Protein AF-A0AAJ7RLB3-F1 (afdb_monomer)

Solvent-accessible surface area (backbone atoms only — not comparable to full-atom values): 13384 Å² total; per-residue (Å²): 128,54,72,68,54,51,47,44,46,59,58,54,72,57,26,30,80,92,37,42,86,39,92,73,46,50,49,69,60,61,51,50,51,50,52,51,50,48,50,46,33,67,77,45,53,45,55,62,68,42,67,91,49,79,63,52,87,53,61,68,58,54,52,54,51,31,51,50,48,26,54,53,24,48,50,48,30,53,51,44,44,70,38,33,68,75,79,75,60,72,100,60,99,65,72,74,53,83,58,84,48,74,46,47,45,50,38,48,51,48,44,42,52,47,28,53,49,39,60,56,56,57,52,54,62,53,53,32,46,50,44,65,44,55,89,70,68,38,72,66,52,54,51,49,54,54,48,54,33,52,52,31,46,50,34,44,36,49,48,40,40,64,67,60,45,52,59,47,36,55,46,25,51,51,44,27,55,52,29,48,50,53,55,56,60,71,67,69,47,69,76,55,51,57,56,47,62,68,47,48,63,54,55,51,50,53,55,49,54,52,48,44,77,74,38,73,86,77,67,76,73,73,70,50,61,70,50,54,63,57,50,62,63,59,64,72,57,84,110

Secondary structure (DSSP, 8-state):
--HHHHHHIIIIISS-TTTTTSTTTS-SHHHHHHHHHHHHIIIIIHHHHHTTSPPP--HHHHHHHHHHHHHHHHHHHHHHIIIIITTT--SS-PPPB---SHHHHHHHHHHHHHHHHHHHHHHHHHHHHHTT-GGG--HHHHHHHHHHHHHHHHHHHH-B-HHHHHHHHHHHHHHHHHHHHHHHHHT--HHHHHHHHHHHHHHHHHHHHHHHHHHTTT--THHHHHHHHHHHHHGGG--

Organism: Cephus cinctus (NCBI:txid211228)

Sequence (239 aa):
MGFTELYNHYMIEKADVRTNDWFLIHSPIPLGLILISYLYFVLGCGPRYMKNRQPLSLKTYIKYYNIFQIVVNALLVYYVATSGWTTHINFGCVPFDYGTDPISIRLTHVIYWTFIVKIIDLSETAVFIFRKKNNQISGLHLYHHVTTCLFAWLSCKYWTSYMGSLTLLINCGVHVIMYTYYLLSSTGKPSIQGVLKVIKPYITIVQMVRYNSGFSSFMPFKEFYRRATYLNGALYYIY

InterPro domains:
  IPR002076 ELO family [PF01151] (24-216)
  IPR002076 ELO family [PTHR11157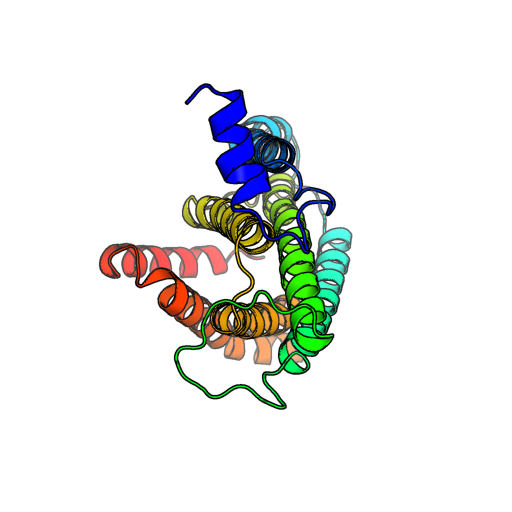] (19-215)

pLDDT: mean 76.23, std 18.36, range [27.53, 96.06]

Nearest PDB structures (foldseek):
  6y7f-assembly1_A  TM=9.326E-01  e=1.558E-12  Homo sapiens

Radius of gyration: 19.67 Å; Cα contacts (8 Å, |Δi|>4): 185; chains: 1; bounding box: 48×43×49 Å

Foldseek 3Di:
DDPVVVCCCQQPVQWQPLQCPPDCLVDVVVVVVLLVVLCCCLVPVLLVVCVPPAQDPCVVVLLVVLVVLLVLLVVLLVLLCVLQVVPPDDPDDDDWDSDPDPSSSSLLVSLVSVLVVLSVVSCVSSNCSSRVVCVVVDPVNSCCSSVVNVVSSCCSTHTRDNVVSVLSSLVSVLSNVVSVLVNQVSVVDPVSVVVSVVCVVVSVVSVVVSVCVVCVVPDDPPVVVVVVVVVVVSVVPPD

Structure (mmCIF, N/CA/C/O backbone):
data_AF-A0AAJ7RLB3-F1
#
_entry.id   AF-A0AAJ7RLB3-F1
#
loop_
_atom_site.group_PDB
_atom_site.id
_atom_site.type_symbol
_atom_site.label_atom_id
_atom_site.label_alt_id
_atom_site.label_comp_id
_atom_site.label_asym_id
_atom_site.label_entity_id
_atom_site.label_seq_id
_atom_site.pdbx_PDB_ins_code
_atom_site.Cartn_x
_atom_site.Cartn_y
_atom_site.Cartn_z
_atom_site.occupancy
_atom_site.B_iso_or_equiv
_atom_site.auth_seq_id
_atom_site.auth_comp_id
_atom_site.auth_asym_id
_atom_site.auth_atom_id
_atom_site.pdbx_PDB_model_num
ATOM 1 N N . MET A 1 1 ? 16.114 23.244 -20.241 1.00 65.81 1 MET A N 1
ATOM 2 C CA . MET A 1 1 ? 15.095 22.212 -20.507 1.00 65.81 1 MET A CA 1
ATOM 3 C C . MET A 1 1 ? 13.725 22.799 -20.241 1.00 65.81 1 MET A C 1
ATOM 5 O O . MET A 1 1 ? 13.522 23.353 -19.163 1.00 65.81 1 MET A O 1
ATOM 9 N N . GLY A 1 2 ? 12.822 22.732 -21.217 1.00 86.88 2 GLY A N 1
ATOM 10 C CA . GLY A 1 2 ? 11.410 23.080 -21.025 1.00 86.88 2 GLY A CA 1
ATOM 11 C C . GLY A 1 2 ? 10.687 22.070 -20.122 1.00 86.88 2 GLY A C 1
ATOM 12 O O . GLY A 1 2 ? 11.192 20.976 -19.880 1.00 86.88 2 GLY A O 1
ATOM 13 N N . PHE A 1 3 ? 9.489 22.411 -19.632 1.00 82.56 3 PHE A N 1
ATOM 14 C CA . PHE A 1 3 ? 8.693 21.520 -18.770 1.00 82.56 3 PHE A CA 1
ATOM 15 C C . PHE A 1 3 ? 8.424 20.152 -19.421 1.00 82.56 3 PHE A C 1
ATOM 17 O O . PHE A 1 3 ? 8.578 19.122 -18.773 1.00 82.56 3 PHE A O 1
ATOM 24 N N . THR A 1 4 ? 8.088 20.134 -20.712 1.00 84.06 4 THR A N 1
ATOM 25 C CA . THR A 1 4 ? 7.845 18.899 -21.474 1.00 84.06 4 THR A CA 1
ATOM 26 C C . THR A 1 4 ? 9.103 18.041 -21.606 1.00 84.06 4 THR A C 1
ATOM 28 O O . THR A 1 4 ? 9.035 16.826 -21.453 1.00 84.06 4 THR A O 1
ATOM 31 N N . GLU A 1 5 ? 10.266 18.657 -21.830 1.00 84.44 5 GLU A N 1
ATOM 32 C CA . GLU A 1 5 ? 11.547 17.940 -21.912 1.00 84.44 5 GLU A CA 1
ATOM 33 C C . GLU A 1 5 ? 11.926 17.339 -20.558 1.00 84.44 5 GLU A C 1
ATOM 35 O O . GLU A 1 5 ? 12.332 16.183 -20.483 1.00 84.44 5 GLU A O 1
ATOM 40 N N . LEU A 1 6 ? 11.728 18.096 -19.474 1.00 83.81 6 LEU A N 1
ATOM 41 C CA . LEU A 1 6 ? 11.963 17.617 -18.115 1.00 83.81 6 LEU A CA 1
ATOM 42 C C . LEU A 1 6 ? 11.034 16.446 -17.768 1.00 83.81 6 LEU A C 1
ATOM 44 O O . LEU A 1 6 ? 11.474 15.457 -17.182 1.00 83.81 6 LEU A O 1
ATOM 48 N N . TYR A 1 7 ? 9.757 16.553 -18.142 1.00 84.94 7 TYR A N 1
ATOM 49 C CA . TYR A 1 7 ? 8.780 15.490 -17.949 1.00 84.94 7 TYR A CA 1
ATOM 50 C C . TYR A 1 7 ? 9.198 14.223 -18.696 1.00 84.94 7 TYR A C 1
ATOM 52 O O . TYR A 1 7 ? 9.281 13.166 -18.078 1.00 84.94 7 TYR A O 1
ATOM 60 N N . ASN A 1 8 ? 9.531 14.329 -19.983 1.00 84.62 8 ASN A N 1
ATOM 61 C CA . ASN A 1 8 ? 9.961 13.184 -20.786 1.00 84.62 8 ASN A CA 1
ATOM 62 C C . ASN A 1 8 ? 11.246 12.551 -20.232 1.00 84.62 8 ASN A C 1
ATOM 64 O O . ASN A 1 8 ? 11.321 11.330 -20.106 1.00 84.62 8 ASN A O 1
ATOM 68 N N . HIS A 1 9 ? 12.211 13.364 -19.801 1.00 84.88 9 HIS A N 1
ATOM 69 C CA . HIS A 1 9 ? 13.456 12.868 -19.222 1.00 84.88 9 HIS A CA 1
ATOM 70 C C . HIS A 1 9 ? 13.225 11.994 -17.977 1.00 84.88 9 HIS A C 1
ATOM 72 O O . HIS A 1 9 ? 13.765 10.894 -17.861 1.00 84.88 9 HIS A O 1
ATOM 78 N N . TYR A 1 10 ? 12.397 12.449 -17.032 1.00 84.56 10 TYR A N 1
ATOM 79 C CA . TYR A 1 10 ? 12.142 11.678 -15.812 1.00 84.56 10 TYR A CA 1
ATOM 80 C C . TYR A 1 10 ? 11.111 10.566 -16.008 1.00 84.56 10 TYR A C 1
ATOM 82 O O . TYR A 1 10 ? 11.257 9.490 -15.441 1.00 84.56 10 TYR A O 1
ATOM 90 N N . MET A 1 11 ? 10.069 10.797 -16.800 1.00 85.44 11 MET A N 1
ATOM 91 C CA . MET A 1 11 ? 8.929 9.883 -16.877 1.00 85.44 11 MET A CA 1
ATOM 92 C C . MET A 1 11 ? 9.048 8.837 -17.979 1.00 85.44 11 MET A C 1
ATOM 94 O O . MET A 1 11 ? 8.317 7.851 -17.910 1.00 85.44 11 MET A O 1
ATOM 98 N N . ILE A 1 12 ? 9.928 9.043 -18.962 1.00 81.44 12 ILE A N 1
ATOM 99 C CA . ILE A 1 12 ? 10.116 8.146 -20.107 1.00 81.44 12 ILE A CA 1
ATOM 100 C C . ILE A 1 12 ? 11.564 7.655 -20.149 1.00 81.44 12 ILE A C 1
ATOM 102 O O . ILE A 1 12 ? 11.789 6.455 -20.070 1.00 81.44 12 ILE A O 1
ATOM 106 N N . GLU A 1 13 ? 12.550 8.555 -20.216 1.00 83.44 13 GLU A N 1
ATOM 107 C CA . GLU A 1 13 ? 13.952 8.156 -20.443 1.00 83.44 13 GLU A CA 1
ATOM 108 C C . GLU A 1 13 ? 14.582 7.444 -19.241 1.00 83.44 13 GLU A C 1
ATOM 110 O O . GLU A 1 13 ? 15.347 6.498 -19.410 1.00 83.44 13 GLU A O 1
ATOM 115 N N . LYS A 1 14 ? 14.272 7.894 -18.021 1.00 84.75 14 LYS A N 1
ATOM 116 C CA . LYS A 1 14 ? 14.773 7.281 -16.779 1.00 84.75 14 LYS A CA 1
ATOM 117 C C . LYS A 1 14 ? 13.864 6.200 -16.203 1.00 84.75 14 LYS A C 1
ATOM 119 O O . LYS A 1 14 ? 14.229 5.589 -15.201 1.00 84.75 14 LYS A O 1
ATOM 124 N N . ALA A 1 15 ? 12.680 6.008 -16.775 1.00 85.75 15 ALA A N 1
ATOM 125 C CA . ALA A 1 15 ? 11.713 5.049 -16.268 1.00 85.75 15 ALA A CA 1
ATOM 126 C C . ALA A 1 15 ? 12.111 3.614 -16.630 1.00 85.75 15 ALA A C 1
ATOM 128 O O . ALA A 1 15 ? 12.720 3.359 -17.669 1.00 85.75 15 ALA A O 1
ATOM 129 N N . ASP A 1 16 ? 11.715 2.664 -15.789 1.00 84.38 16 ASP A N 1
ATOM 130 C CA . ASP A 1 16 ? 11.817 1.251 -16.117 1.00 84.38 16 ASP A CA 1
ATOM 131 C C . ASP A 1 16 ? 10.826 0.924 -17.241 1.00 84.38 16 ASP A C 1
ATOM 133 O O . ASP A 1 16 ? 9.603 0.978 -17.075 1.00 84.38 16 ASP A O 1
ATOM 137 N N . VAL A 1 17 ? 11.367 0.578 -18.408 1.00 86.62 17 VAL A N 1
ATOM 138 C CA . VAL A 1 17 ? 10.589 0.263 -19.612 1.00 86.62 17 VAL A CA 1
ATOM 139 C C . VAL A 1 17 ? 9.603 -0.889 -19.394 1.00 86.62 17 VAL A C 1
ATOM 141 O O . VAL A 1 17 ? 8.593 -0.960 -20.088 1.00 86.62 17 VAL A O 1
ATOM 144 N N . ARG A 1 18 ? 9.853 -1.772 -18.414 1.00 88.06 18 ARG A N 1
ATOM 145 C CA . ARG A 1 18 ? 9.004 -2.941 -18.123 1.00 88.06 18 ARG A CA 1
ATOM 146 C C . ARG A 1 18 ? 7.662 -2.555 -17.496 1.00 88.06 18 ARG A C 1
ATOM 148 O O . ARG A 1 18 ? 6.684 -3.278 -17.671 1.00 88.06 18 ARG A O 1
ATOM 155 N N . THR A 1 19 ? 7.612 -1.448 -16.754 1.00 88.31 19 THR A N 1
ATOM 156 C CA . THR A 1 19 ? 6.446 -1.045 -15.943 1.00 88.31 19 THR A CA 1
ATOM 157 C C . THR A 1 19 ? 5.801 0.253 -16.405 1.00 88.31 19 THR A C 1
ATOM 159 O O . THR A 1 19 ? 4.756 0.639 -15.879 1.00 88.31 19 THR A O 1
ATOM 162 N N . ASN A 1 20 ? 6.410 0.942 -17.372 1.00 86.12 20 ASN A N 1
ATOM 163 C CA . ASN A 1 20 ? 6.035 2.300 -17.745 1.00 86.12 20 ASN A CA 1
ATOM 164 C C . ASN A 1 20 ? 4.565 2.444 -18.175 1.00 86.12 20 ASN A C 1
ATOM 166 O O . ASN A 1 20 ? 3.945 3.470 -17.912 1.00 86.12 20 ASN A O 1
ATOM 170 N N . ASP A 1 21 ? 3.988 1.403 -18.770 1.00 87.38 21 ASP A N 1
ATOM 171 C CA . ASP A 1 21 ? 2.600 1.410 -19.245 1.00 87.38 21 ASP A CA 1
ATOM 172 C C . ASP A 1 21 ? 1.617 0.758 -18.261 1.00 87.38 21 ASP A C 1
ATOM 174 O O . ASP A 1 21 ? 0.434 0.582 -18.561 1.00 87.38 21 ASP A O 1
ATOM 178 N N . TRP A 1 22 ? 2.074 0.394 -17.060 1.00 91.38 22 TRP A N 1
ATOM 179 C CA . TRP A 1 22 ? 1.217 -0.232 -16.059 1.00 91.38 22 TRP A CA 1
ATOM 180 C C . TRP A 1 22 ? 0.252 0.771 -15.426 1.00 91.38 22 TRP A C 1
ATOM 182 O O . TRP A 1 22 ? 0.542 1.959 -15.234 1.00 91.38 22 TRP A O 1
ATOM 192 N N . PHE A 1 23 ? -0.922 0.260 -15.053 1.00 92.06 23 PHE A N 1
ATOM 193 C CA . PHE A 1 23 ? -1.978 1.045 -14.428 1.00 92.06 23 PHE A CA 1
ATOM 194 C C . PHE A 1 23 ? -1.457 1.764 -13.172 1.00 92.06 23 PHE A C 1
ATOM 196 O O . PHE A 1 23 ? -0.898 1.125 -12.283 1.00 92.06 23 PHE A O 1
ATOM 203 N N . LEU A 1 24 ? -1.662 3.088 -13.106 1.00 90.50 24 LEU A N 1
ATOM 204 C CA . LEU A 1 24 ? -1.180 4.024 -12.069 1.00 90.50 24 LEU A CA 1
ATOM 205 C C . LEU A 1 24 ? 0.340 4.290 -12.026 1.00 90.50 24 LEU A C 1
ATOM 207 O O . LEU A 1 24 ? 0.765 5.122 -11.224 1.00 90.50 24 LEU A O 1
ATOM 211 N N . ILE A 1 25 ? 1.152 3.662 -12.881 1.00 91.31 25 ILE A N 1
ATOM 212 C CA . ILE A 1 25 ? 2.612 3.887 -12.946 1.00 91.31 25 ILE A CA 1
ATOM 213 C C . ILE A 1 25 ? 2.999 4.868 -14.057 1.00 91.31 25 ILE A C 1
ATOM 215 O O . ILE A 1 25 ? 3.959 5.623 -13.908 1.00 91.31 25 ILE A O 1
ATOM 219 N N . HIS A 1 26 ? 2.212 4.927 -15.133 1.00 87.19 26 HIS A N 1
ATOM 220 C CA . HIS A 1 26 ? 2.492 5.770 -16.298 1.00 87.19 26 HIS A CA 1
ATOM 221 C C . HIS A 1 26 ? 2.823 7.232 -15.954 1.00 87.19 26 HIS A C 1
ATOM 223 O O . HIS A 1 26 ? 3.813 7.787 -16.427 1.00 87.19 26 HIS A O 1
ATOM 229 N N . SER A 1 27 ? 2.050 7.834 -15.050 1.00 88.25 27 SER A N 1
ATOM 230 C CA . SER A 1 27 ? 2.174 9.235 -14.640 1.00 88.25 27 SER A CA 1
ATOM 231 C C . SER A 1 27 ? 2.188 9.346 -13.109 1.00 88.25 27 SER A C 1
ATOM 233 O O . SER A 1 27 ? 1.591 8.492 -12.452 1.00 88.25 27 SER A O 1
ATOM 235 N N . PRO A 1 28 ? 2.802 10.383 -12.499 1.00 88.62 28 PRO A N 1
ATOM 236 C CA . PRO A 1 28 ? 2.729 10.577 -11.053 1.00 88.62 28 PRO A CA 1
ATOM 237 C C . PRO A 1 28 ? 1.397 11.218 -10.636 1.00 88.62 28 PRO A C 1
ATOM 239 O O . PRO A 1 28 ? 1.054 11.230 -9.454 1.00 88.62 28 PRO A O 1
ATOM 242 N N . ILE A 1 29 ? 0.632 11.748 -11.600 1.00 91.19 29 ILE A N 1
ATOM 243 C CA . ILE A 1 29 ? -0.617 12.478 -11.364 1.00 91.19 29 ILE A CA 1
ATOM 244 C C . ILE A 1 29 ? -1.656 11.608 -10.638 1.00 91.19 29 ILE A C 1
ATOM 246 O O . ILE A 1 29 ? -2.170 12.071 -9.619 1.00 91.19 29 ILE A O 1
ATOM 250 N N . PRO A 1 30 ? -1.956 10.361 -11.062 1.00 93.31 30 PRO A N 1
ATOM 251 C CA . PRO A 1 30 ? -2.945 9.532 -10.378 1.00 93.31 30 PRO A CA 1
ATOM 252 C C . PRO A 1 30 ? -2.592 9.277 -8.911 1.00 93.31 30 PRO A C 1
ATOM 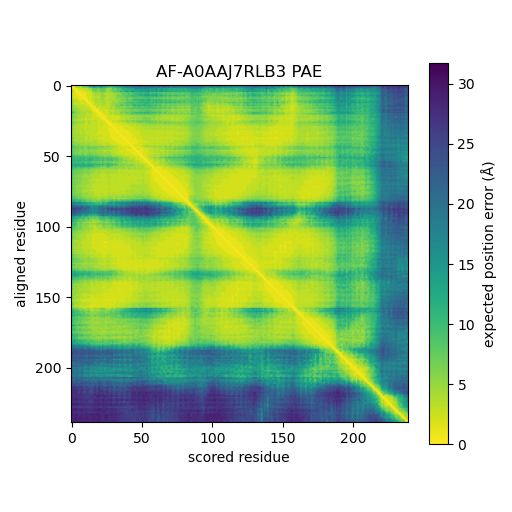254 O O . PRO A 1 30 ? -3.448 9.428 -8.041 1.00 93.31 30 PRO A O 1
ATOM 257 N N . LEU A 1 31 ? -1.327 8.963 -8.610 1.00 93.31 31 LEU A N 1
ATOM 258 C CA . LEU A 1 31 ? -0.890 8.774 -7.228 1.00 93.31 31 LEU A CA 1
ATOM 259 C C . LEU A 1 31 ? -0.983 10.074 -6.424 1.00 93.31 31 LEU A C 1
ATOM 261 O O . LEU A 1 31 ? -1.473 10.058 -5.295 1.00 93.31 31 LEU A O 1
ATOM 265 N N . GLY A 1 32 ? -0.553 11.197 -7.003 1.00 93.12 32 GLY A N 1
ATOM 266 C CA . GLY A 1 32 ? -0.676 12.511 -6.376 1.00 93.12 32 GLY A CA 1
ATOM 267 C C . GLY A 1 32 ? -2.124 12.826 -5.998 1.00 93.12 32 GLY A C 1
ATOM 268 O O . GLY A 1 32 ? -2.397 13.194 -4.856 1.00 93.12 32 GLY A O 1
ATOM 269 N N . LEU A 1 33 ? -3.068 12.591 -6.914 1.00 95.69 33 LEU A N 1
ATOM 270 C CA . LEU A 1 33 ? -4.498 12.773 -6.661 1.00 95.69 33 LEU A CA 1
ATOM 271 C C . LEU A 1 33 ? -5.016 11.840 -5.561 1.00 95.69 33 LEU A C 1
ATOM 273 O O . LEU A 1 33 ? -5.761 12.300 -4.693 1.00 95.69 33 LEU A O 1
ATOM 277 N N . ILE A 1 34 ? -4.605 10.567 -5.548 1.00 96.06 34 ILE A N 1
ATOM 278 C CA . ILE A 1 34 ? -4.973 9.609 -4.492 1.00 96.06 34 ILE A CA 1
ATOM 279 C C . ILE A 1 34 ? -4.481 10.098 -3.126 1.00 96.06 34 ILE A C 1
ATOM 281 O O . ILE A 1 34 ? -5.263 10.146 -2.178 1.00 96.06 34 ILE A O 1
ATOM 285 N N . LEU A 1 35 ? -3.213 10.501 -3.015 1.00 94.75 35 LEU A N 1
ATOM 286 C CA . LEU A 1 35 ? -2.618 10.928 -1.745 1.00 94.75 35 LEU A CA 1
ATOM 287 C C . LEU A 1 35 ? -3.190 12.258 -1.246 1.00 94.75 35 LEU A C 1
ATOM 289 O O . LEU A 1 35 ? -3.470 12.390 -0.054 1.00 94.75 35 LEU A O 1
ATOM 293 N N . ILE A 1 36 ? -3.416 13.225 -2.139 1.00 95.31 36 ILE A N 1
ATOM 294 C CA . ILE A 1 36 ? -4.073 14.494 -1.793 1.00 95.31 36 ILE A CA 1
ATOM 295 C C . ILE A 1 36 ? -5.501 14.226 -1.310 1.00 95.31 36 ILE A C 1
ATOM 297 O O . ILE A 1 36 ? -5.898 14.730 -0.259 1.00 95.31 36 ILE A O 1
ATOM 301 N N . SER A 1 37 ? -6.253 13.388 -2.029 1.00 95.69 37 SER A N 1
ATOM 302 C CA . SER A 1 37 ? -7.621 13.013 -1.649 1.00 95.69 37 SER A CA 1
ATOM 303 C C . SER A 1 37 ? -7.650 12.285 -0.307 1.00 95.69 37 SER A C 1
ATOM 305 O O . SER A 1 37 ? -8.490 12.581 0.543 1.00 95.69 37 SER A O 1
ATOM 307 N N . TYR A 1 38 ? -6.698 11.380 -0.079 1.00 94.88 38 TYR A N 1
ATOM 308 C CA . TYR A 1 38 ? -6.517 10.677 1.186 1.00 94.88 38 TYR A CA 1
ATOM 309 C C . TYR A 1 38 ? -6.238 11.644 2.344 1.00 94.88 38 TYR A C 1
ATOM 311 O O . TYR A 1 38 ? -6.928 11.591 3.362 1.00 94.88 38 TYR A O 1
ATOM 319 N N . LEU A 1 39 ? -5.284 12.566 2.191 1.00 94.44 39 LEU A N 1
ATOM 320 C CA . LEU A 1 39 ? -4.958 13.553 3.225 1.00 94.44 39 LEU A CA 1
ATOM 321 C C . LEU A 1 39 ? -6.134 14.491 3.505 1.00 94.44 39 LEU A C 1
ATOM 323 O O . LEU A 1 39 ? -6.462 14.737 4.666 1.00 94.44 39 LEU A O 1
ATOM 327 N N . TYR A 1 40 ? -6.810 14.964 2.457 1.00 95.25 40 TYR A N 1
ATOM 328 C CA . TYR A 1 40 ? -8.018 15.775 2.585 1.00 95.25 40 TYR A CA 1
ATOM 329 C C . TYR A 1 40 ? -9.126 15.030 3.341 1.00 95.25 40 TYR A C 1
ATOM 331 O O . TYR A 1 40 ? -9.777 15.594 4.230 1.00 95.25 40 TYR A O 1
ATOM 339 N N . PHE A 1 41 ? -9.319 13.748 3.029 1.00 95.00 41 PHE A N 1
ATOM 340 C CA . PHE A 1 41 ? -10.287 12.909 3.717 1.00 95.00 41 PHE A CA 1
ATOM 341 C C . PHE A 1 41 ? -9.922 12.717 5.191 1.00 95.00 41 PHE A C 1
ATOM 343 O O . PHE A 1 41 ? -10.768 12.937 6.060 1.00 95.00 41 PHE A O 1
ATOM 350 N N . VAL A 1 42 ? -8.671 12.362 5.486 1.00 92.75 42 VAL A N 1
ATOM 351 C CA . VAL A 1 42 ? -8.228 12.037 6.846 1.00 92.75 42 VAL A CA 1
ATOM 352 C C . VAL A 1 42 ? -8.192 13.258 7.760 1.00 92.75 42 VAL A C 1
ATOM 354 O O . VAL A 1 42 ? -8.616 13.167 8.911 1.00 92.75 42 VAL A O 1
ATOM 357 N N . LEU A 1 43 ? -7.709 14.396 7.263 1.00 91.44 43 LEU A N 1
ATOM 358 C CA . LEU A 1 43 ? -7.506 15.602 8.072 1.00 91.44 43 LEU A CA 1
ATOM 359 C C . LEU A 1 43 ? -8.731 16.524 8.097 1.00 91.44 43 LEU A C 1
ATOM 361 O O . LEU A 1 43 ? -8.884 17.321 9.022 1.00 91.44 43 LEU A O 1
ATOM 365 N N . GLY A 1 44 ? -9.601 16.438 7.090 1.00 91.44 44 GLY A N 1
ATOM 366 C CA . GLY A 1 44 ? -10.715 17.364 6.909 1.00 91.44 44 GLY A CA 1
ATOM 367 C C . GLY A 1 44 ? -12.067 16.669 6.841 1.00 91.44 44 GLY A C 1
ATOM 368 O O . GLY A 1 44 ? -12.858 16.736 7.785 1.00 91.44 44 GLY A O 1
ATOM 369 N N . CYS A 1 45 ? -12.361 16.054 5.696 1.00 93.94 45 CYS A N 1
ATOM 370 C CA . CYS A 1 45 ? -13.711 15.602 5.348 1.00 93.94 45 CYS A CA 1
ATOM 371 C C . CYS A 1 45 ? -14.248 14.528 6.310 1.00 93.94 45 CYS A C 1
ATOM 373 O O . CYS A 1 45 ? -15.334 14.685 6.871 1.00 93.94 45 CYS A O 1
ATOM 375 N N . GLY A 1 46 ? -13.472 13.472 6.557 1.00 92.00 46 GLY A N 1
ATOM 376 C CA . GLY A 1 46 ? -13.864 12.329 7.379 1.00 92.00 46 GLY A CA 1
ATOM 377 C C . GLY A 1 46 ? -14.177 12.701 8.835 1.00 92.00 46 GLY A C 1
ATOM 378 O O . GLY A 1 46 ? -15.284 12.414 9.304 1.00 92.00 46 GLY A O 1
ATOM 379 N N . PRO A 1 47 ? -13.272 13.389 9.561 1.00 91.81 47 PRO A N 1
ATOM 380 C CA . PRO A 1 47 ? -13.545 13.836 10.926 1.00 91.81 47 PRO A CA 1
ATOM 381 C C . PRO A 1 47 ? -14.755 14.773 11.027 1.00 91.81 47 PRO A C 1
ATOM 383 O O . PRO A 1 47 ? -15.556 14.639 11.955 1.00 91.81 47 PRO A O 1
ATOM 386 N N . ARG A 1 48 ? -14.936 15.689 10.060 1.00 93.19 48 ARG A N 1
ATOM 387 C CA . ARG A 1 48 ? -16.109 16.582 10.008 1.00 93.19 48 ARG A CA 1
ATOM 388 C C . ARG A 1 48 ? -17.404 15.799 9.808 1.00 93.19 48 ARG A C 1
ATOM 390 O O . ARG A 1 48 ? -18.367 16.036 10.533 1.00 93.19 48 ARG A O 1
ATOM 397 N N . TYR A 1 49 ? -17.407 14.835 8.889 1.00 93.00 49 TYR A N 1
ATOM 398 C CA . TYR A 1 49 ? -18.553 13.963 8.628 1.00 93.00 49 TYR A CA 1
ATOM 399 C C . TYR A 1 49 ? -18.952 13.133 9.858 1.00 93.00 49 TYR A C 1
ATOM 401 O O . TYR A 1 49 ? -20.139 12.970 10.151 1.00 93.00 49 TYR A O 1
ATOM 409 N N . MET A 1 50 ? -17.967 12.646 10.618 1.00 93.06 50 MET A N 1
ATOM 410 C CA . MET A 1 50 ? -18.202 11.827 11.809 1.00 93.06 50 MET A CA 1
ATOM 411 C C . MET A 1 50 ? -18.492 12.635 13.082 1.00 93.06 50 MET A C 1
ATOM 413 O O . MET A 1 50 ? -18.901 12.033 14.076 1.00 93.06 50 MET A O 1
ATOM 417 N N . LYS A 1 51 ? -18.339 13.970 13.087 1.00 91.00 51 LYS A N 1
ATOM 418 C CA . LYS A 1 51 ? -18.493 14.816 14.290 1.00 91.00 51 LYS A CA 1
ATOM 419 C C . LYS A 1 51 ? -19.802 14.527 15.038 1.00 91.00 51 LYS A C 1
ATOM 421 O O . LYS A 1 51 ? -19.761 14.164 16.213 1.00 91.00 51 LYS A O 1
ATOM 426 N N . ASN A 1 52 ? -20.925 14.544 14.321 1.00 92.88 52 ASN A N 1
ATOM 427 C CA . ASN A 1 52 ? -22.274 14.386 14.882 1.00 92.88 52 ASN A CA 1
ATOM 428 C C . ASN A 1 52 ? -22.860 12.968 14.717 1.00 92.88 52 ASN A C 1
ATOM 430 O O . ASN A 1 52 ? -24.058 12.774 14.898 1.00 92.88 52 ASN A O 1
ATOM 434 N N . ARG A 1 53 ? -22.048 11.969 14.342 1.00 91.62 53 ARG A N 1
ATOM 435 C CA . ARG A 1 53 ? -22.501 10.583 14.114 1.00 91.62 53 ARG A CA 1
ATOM 436 C C . ARG A 1 53 ? -21.973 9.637 15.185 1.00 91.62 53 ARG A C 1
ATOM 438 O O . ARG A 1 53 ? -20.910 9.871 15.755 1.00 91.62 53 ARG A O 1
ATOM 445 N N . GLN A 1 54 ? -22.684 8.550 15.452 1.00 90.38 54 GLN A N 1
ATOM 446 C CA . GLN A 1 54 ? -22.174 7.477 16.309 1.00 90.38 54 GLN A CA 1
ATOM 447 C C . GLN A 1 54 ? -21.108 6.646 15.567 1.00 90.38 54 GLN A C 1
ATOM 449 O O . GLN A 1 54 ? -21.120 6.613 14.333 1.00 90.38 54 GLN A O 1
ATOM 454 N N . PRO A 1 55 ? -20.154 6.011 16.277 1.00 91.31 55 PRO A N 1
ATOM 455 C CA . PRO A 1 55 ? -19.134 5.179 15.645 1.00 91.31 55 PRO A CA 1
ATOM 456 C C . PRO A 1 55 ? -19.773 3.994 14.911 1.00 91.31 55 PRO A C 1
ATOM 458 O O . PRO A 1 55 ? -20.614 3.284 15.464 1.00 91.31 55 PRO A O 1
ATOM 461 N N . LEU A 1 56 ? -19.361 3.762 13.665 1.00 89.69 56 LEU A N 1
ATOM 462 C CA . LEU A 1 56 ? -19.904 2.682 12.843 1.00 89.69 56 LEU A CA 1
ATOM 463 C C . LEU A 1 56 ? -19.321 1.323 13.258 1.00 89.69 56 LEU A C 1
ATOM 465 O O . LEU A 1 56 ? -18.109 1.164 13.430 1.00 89.69 56 LEU A O 1
ATOM 469 N N . SER A 1 57 ? -20.180 0.306 13.363 1.00 87.31 57 SER A N 1
ATOM 470 C CA . SER A 1 57 ? -19.759 -1.079 13.606 1.00 87.31 57 SER A CA 1
ATOM 471 C C . SER A 1 57 ? -19.310 -1.739 12.300 1.00 87.31 57 SER A C 1
ATOM 473 O O . SER A 1 57 ? -20.063 -2.449 11.641 1.00 87.31 57 SER A O 1
ATOM 475 N N . LEU A 1 58 ? -18.048 -1.528 11.928 1.00 86.62 58 LEU A N 1
ATOM 476 C CA . LEU A 1 58 ? -17.439 -2.086 10.712 1.00 86.62 58 LEU A CA 1
ATOM 477 C C . LEU A 1 58 ? -16.835 -3.490 10.923 1.00 86.62 58 LEU A C 1
ATOM 479 O O . LEU A 1 58 ? -15.856 -3.852 10.275 1.00 86.62 58 LEU A O 1
ATOM 483 N N . LYS A 1 59 ? -17.390 -4.294 11.843 1.00 84.62 59 LYS A N 1
ATOM 484 C CA . LYS A 1 59 ? -16.827 -5.607 12.224 1.00 84.62 59 LYS A CA 1
ATOM 485 C C . LYS A 1 59 ? -16.676 -6.549 11.024 1.00 84.62 59 LYS A C 1
ATOM 487 O O . LYS A 1 59 ? -15.624 -7.160 10.856 1.00 84.62 59 LYS A O 1
ATOM 492 N N . THR A 1 60 ? -17.701 -6.625 10.177 1.00 86.50 60 THR A N 1
ATOM 493 C CA . THR A 1 60 ? -17.707 -7.466 8.971 1.00 86.50 60 THR A CA 1
ATOM 494 C C . THR A 1 60 ? -16.649 -7.019 7.967 1.00 86.50 60 THR A C 1
ATOM 496 O O . THR A 1 60 ? -15.879 -7.848 7.491 1.00 86.50 60 THR A O 1
ATOM 499 N N . TYR A 1 61 ? -16.555 -5.709 7.709 1.00 88.94 61 TYR A N 1
ATOM 500 C CA . TYR A 1 61 ? -15.523 -5.144 6.838 1.00 88.94 61 TYR A CA 1
ATOM 501 C C . TYR A 1 61 ? -14.123 -5.486 7.352 1.00 88.94 61 TYR A C 1
ATOM 503 O O . TYR A 1 61 ? -13.323 -6.036 6.608 1.00 88.94 61 TYR A O 1
ATOM 511 N N . ILE A 1 62 ? -13.848 -5.245 8.640 1.00 87.12 62 ILE A N 1
ATOM 512 C CA . ILE A 1 62 ? -12.537 -5.523 9.249 1.00 87.12 62 ILE A CA 1
ATOM 513 C C . ILE A 1 62 ? -12.175 -7.005 9.131 1.00 87.12 62 ILE A C 1
ATOM 515 O O . ILE A 1 62 ? -11.028 -7.332 8.838 1.00 87.12 62 ILE A O 1
ATOM 519 N N . LYS A 1 63 ? -13.139 -7.911 9.335 1.00 85.38 63 LYS A N 1
ATOM 520 C CA . LYS A 1 63 ? -12.904 -9.352 9.196 1.00 85.38 63 LYS A CA 1
ATOM 521 C C . LYS A 1 63 ? -12.441 -9.705 7.781 1.00 85.38 63 LYS A C 1
ATOM 523 O O . LYS A 1 63 ? -11.409 -10.354 7.634 1.00 85.38 63 LYS A O 1
ATOM 528 N N . TYR A 1 64 ? -13.182 -9.279 6.758 1.00 90.56 64 TYR A N 1
ATOM 529 C CA . TYR A 1 64 ? -12.832 -9.577 5.365 1.00 90.56 64 TYR A CA 1
ATOM 530 C C . TYR A 1 64 ? -11.563 -8.861 4.917 1.00 90.56 64 TYR A C 1
ATOM 532 O O . TYR A 1 64 ? -10.745 -9.463 4.232 1.00 90.56 64 TYR A O 1
ATOM 540 N N . TYR A 1 65 ? -11.358 -7.627 5.368 1.00 89.25 65 TYR A N 1
ATOM 541 C CA . TYR A 1 65 ? -10.138 -6.872 5.123 1.00 89.25 65 TYR A CA 1
ATOM 542 C C . TYR A 1 65 ? -8.905 -7.586 5.698 1.00 89.25 65 TYR A C 1
ATOM 544 O O . TYR A 1 65 ? -7.918 -7.772 4.993 1.00 89.25 65 TYR A O 1
ATOM 552 N N . ASN A 1 66 ? -8.977 -8.077 6.940 1.00 87.25 66 ASN A N 1
ATOM 553 C CA . ASN A 1 66 ? -7.884 -8.843 7.542 1.00 87.25 66 ASN A CA 1
ATOM 554 C C . ASN A 1 66 ? -7.622 -10.151 6.781 1.00 87.25 66 ASN A C 1
ATOM 556 O O . ASN A 1 66 ? -6.467 -10.497 6.564 1.00 87.25 66 ASN A O 1
ATOM 560 N N . ILE A 1 67 ? -8.665 -10.872 6.348 1.00 89.69 67 ILE A N 1
ATOM 561 C CA . ILE A 1 67 ? -8.509 -12.094 5.536 1.00 89.69 67 ILE A CA 1
ATOM 562 C C . ILE A 1 67 ? -7.837 -11.770 4.198 1.00 89.69 67 ILE A C 1
ATOM 564 O O . ILE A 1 67 ? -6.879 -12.440 3.820 1.00 89.69 67 ILE A O 1
ATOM 568 N N . PHE A 1 68 ? -8.306 -10.727 3.513 1.00 93.50 68 PHE A N 1
ATOM 569 C CA . PHE A 1 68 ? -7.713 -10.242 2.271 1.00 93.50 68 PHE A CA 1
ATOM 570 C C . PHE A 1 68 ? -6.225 -9.926 2.458 1.00 93.50 68 PHE A C 1
ATOM 572 O O . PHE A 1 68 ? -5.391 -10.431 1.710 1.00 93.50 68 PHE A O 1
ATOM 579 N N . GLN A 1 69 ? -5.880 -9.174 3.504 1.00 90.25 69 GLN A N 1
ATOM 580 C CA . GLN A 1 69 ? -4.497 -8.833 3.816 1.00 90.25 69 GLN A CA 1
ATOM 581 C C . GLN A 1 69 ? -3.636 -10.067 4.113 1.00 90.25 69 GLN A C 1
ATOM 583 O O . GLN A 1 69 ? -2.502 -10.133 3.642 1.00 90.25 69 GLN A O 1
ATOM 588 N N . ILE A 1 70 ? -4.149 -11.067 4.840 1.00 89.25 70 ILE A N 1
ATOM 589 C CA . ILE A 1 70 ? -3.426 -12.330 5.076 1.00 89.25 70 ILE A CA 1
ATOM 590 C C . ILE A 1 70 ? -3.120 -13.021 3.745 1.00 89.25 70 ILE A C 1
ATOM 592 O O . ILE A 1 70 ? -1.966 -13.361 3.490 1.00 89.25 70 ILE A O 1
ATOM 596 N N . VAL A 1 71 ? -4.135 -13.209 2.896 1.00 94.19 71 VAL A N 1
ATOM 597 C CA . VAL A 1 71 ? -3.994 -13.936 1.626 1.00 94.19 71 VAL A CA 1
ATOM 598 C C . VAL A 1 71 ? -3.032 -13.212 0.694 1.00 94.19 71 VAL A C 1
ATOM 600 O O . VAL A 1 71 ? -2.087 -13.821 0.197 1.00 94.19 71 VAL A O 1
ATOM 603 N N . VAL A 1 72 ? -3.225 -11.910 0.484 1.00 93.88 72 VAL A N 1
ATOM 604 C CA . VAL A 1 72 ? -2.396 -11.153 -0.457 1.00 93.88 72 VAL A CA 1
ATOM 605 C C . VAL A 1 72 ? -0.951 -11.066 0.025 1.00 93.88 72 VAL A C 1
ATOM 607 O O . VAL A 1 72 ? -0.045 -11.328 -0.761 1.00 93.88 72 VAL A O 1
ATOM 610 N N . ASN A 1 73 ? -0.702 -10.791 1.310 1.00 91.12 73 ASN A N 1
ATOM 611 C CA . ASN A 1 73 ? 0.674 -10.767 1.812 1.00 91.12 73 ASN A CA 1
ATOM 612 C C . ASN A 1 73 ? 1.329 -12.158 1.775 1.00 91.12 73 ASN A C 1
ATOM 614 O O . ASN A 1 73 ? 2.520 -12.242 1.489 1.00 91.12 73 ASN A O 1
ATOM 618 N N . ALA A 1 74 ? 0.585 -13.247 1.998 1.00 91.31 74 ALA A N 1
ATOM 619 C CA . ALA A 1 74 ? 1.122 -14.604 1.867 1.00 91.31 74 ALA A CA 1
ATOM 620 C C . ALA A 1 74 ? 1.504 -14.934 0.414 1.00 91.31 74 ALA A C 1
ATOM 622 O O . ALA A 1 74 ? 2.570 -15.500 0.171 1.00 91.31 74 ALA A O 1
ATOM 623 N N . LEU A 1 75 ? 0.677 -14.525 -0.555 1.00 93.88 75 LEU A N 1
ATOM 624 C CA . LEU A 1 75 ? 0.990 -14.663 -1.978 1.00 93.88 75 LEU A CA 1
ATOM 625 C C . LEU A 1 75 ? 2.225 -13.843 -2.361 1.00 93.88 75 LEU A C 1
ATOM 627 O O . LEU A 1 75 ? 3.116 -14.366 -3.027 1.00 93.88 75 LEU A O 1
ATOM 631 N N . LEU A 1 76 ? 2.323 -12.590 -1.904 1.00 91.25 76 LEU A N 1
ATOM 632 C CA . LEU A 1 76 ? 3.505 -11.756 -2.140 1.00 91.25 76 LEU A CA 1
ATOM 633 C C . LEU A 1 76 ? 4.767 -12.408 -1.565 1.00 91.25 76 LEU A C 1
ATOM 635 O O . LEU A 1 76 ? 5.775 -12.478 -2.262 1.00 91.25 76 LEU A O 1
ATOM 639 N N . VAL A 1 77 ? 4.708 -12.959 -0.347 1.00 89.19 77 VAL A N 1
ATOM 640 C CA . VAL A 1 77 ? 5.831 -13.705 0.250 1.00 89.19 77 VAL A CA 1
ATOM 641 C C . VAL A 1 77 ? 6.249 -14.880 -0.632 1.00 89.19 77 VAL A C 1
ATOM 643 O O . VAL A 1 77 ? 7.435 -15.028 -0.922 1.00 89.19 77 VAL A O 1
ATOM 646 N N . TYR A 1 78 ? 5.292 -15.687 -1.094 1.00 90.25 78 TYR A N 1
ATOM 647 C CA . TYR A 1 78 ? 5.568 -16.825 -1.972 1.00 90.25 78 TYR A CA 1
ATOM 648 C C . TYR A 1 78 ? 6.234 -16.395 -3.288 1.00 90.25 78 TYR A C 1
ATOM 650 O O . TYR A 1 78 ? 7.252 -16.965 -3.696 1.00 90.25 78 TYR A O 1
ATOM 658 N N . TYR A 1 79 ? 5.706 -15.357 -3.940 1.00 90.12 79 TYR A N 1
ATOM 659 C CA . TYR A 1 79 ? 6.257 -14.879 -5.203 1.00 90.12 79 TYR A CA 1
ATOM 660 C C . TYR A 1 79 ? 7.625 -14.207 -5.038 1.00 90.12 79 TYR A C 1
ATOM 662 O O . TYR A 1 79 ? 8.498 -14.453 -5.868 1.00 90.12 79 TYR A O 1
ATOM 670 N N . VAL A 1 80 ? 7.873 -13.430 -3.973 1.00 86.88 80 VAL A N 1
ATOM 671 C CA . VAL A 1 80 ? 9.223 -12.894 -3.707 1.00 86.88 80 VAL A CA 1
ATOM 672 C C . VAL A 1 80 ? 10.206 -14.034 -3.436 1.00 86.88 80 VAL A C 1
ATOM 674 O O . VAL A 1 80 ? 11.274 -14.070 -4.043 1.00 86.88 80 VAL A O 1
ATOM 677 N N . ALA A 1 81 ? 9.853 -14.989 -2.570 1.00 84.56 81 ALA A N 1
ATOM 678 C CA . ALA A 1 81 ? 10.746 -16.088 -2.195 1.00 84.56 81 ALA A CA 1
ATOM 679 C C . ALA A 1 81 ? 11.156 -16.947 -3.403 1.00 84.56 81 ALA A C 1
ATOM 681 O O . ALA A 1 81 ? 12.307 -17.372 -3.519 1.00 84.56 81 ALA A O 1
ATOM 682 N N . THR A 1 82 ? 10.230 -17.165 -4.338 1.00 84.00 82 THR A N 1
ATOM 683 C CA . THR A 1 82 ? 10.502 -17.912 -5.573 1.00 84.00 82 THR A CA 1
ATOM 684 C C . THR A 1 82 ? 11.214 -17.078 -6.643 1.00 84.00 82 THR A C 1
ATOM 686 O O . THR A 1 82 ? 11.783 -17.663 -7.563 1.00 84.00 82 THR A O 1
ATOM 689 N N . SER A 1 83 ? 11.256 -15.742 -6.525 1.00 79.88 83 SER A N 1
ATOM 690 C CA . SER A 1 83 ? 11.889 -14.804 -7.474 1.00 79.88 83 SER A CA 1
ATOM 691 C C . SER A 1 83 ? 13.397 -14.603 -7.266 1.00 79.88 83 SER A C 1
ATOM 693 O O . SER A 1 83 ? 13.896 -13.490 -7.371 1.00 79.88 83 SER A O 1
ATOM 695 N N . GLY A 1 84 ? 14.132 -15.682 -6.985 1.00 70.81 84 GLY A N 1
ATOM 696 C CA . GLY A 1 84 ? 15.602 -15.675 -6.928 1.00 70.81 84 GLY A CA 1
ATOM 697 C C . GLY A 1 84 ? 16.194 -15.884 -5.532 1.00 70.81 84 GLY A C 1
ATOM 698 O O . GLY A 1 84 ? 17.295 -16.420 -5.422 1.00 70.81 84 GLY A O 1
ATOM 699 N N . TRP A 1 85 ? 15.453 -15.569 -4.462 1.00 69.44 85 TRP A N 1
ATOM 700 C CA . TRP A 1 85 ? 15.914 -15.755 -3.072 1.00 69.44 85 TRP A CA 1
ATOM 701 C C . TRP A 1 85 ? 16.156 -17.216 -2.685 1.00 69.44 85 TRP A C 1
ATOM 703 O O . TRP A 1 85 ? 16.949 -17.494 -1.794 1.00 69.44 85 TRP A O 1
ATOM 713 N N . THR A 1 86 ? 15.477 -18.147 -3.351 1.00 62.62 86 THR A N 1
ATOM 714 C CA . THR A 1 86 ? 15.606 -19.594 -3.117 1.00 62.62 86 THR A CA 1
ATOM 715 C C . THR A 1 86 ? 16.549 -20.291 -4.094 1.00 62.62 86 THR A C 1
ATOM 717 O O . THR A 1 86 ? 16.853 -21.462 -3.892 1.00 62.62 86 THR A O 1
ATOM 720 N N . THR A 1 87 ? 17.007 -19.606 -5.146 1.00 58.06 87 THR A N 1
ATOM 721 C CA . THR A 1 87 ? 17.701 -20.250 -6.270 1.00 58.06 87 THR A CA 1
ATOM 722 C C . THR A 1 87 ? 19.061 -19.636 -6.608 1.00 58.06 87 THR A C 1
ATOM 724 O O . THR A 1 87 ? 19.986 -20.399 -6.875 1.00 58.06 87 THR A O 1
ATOM 727 N N . HIS A 1 88 ? 19.228 -18.301 -6.590 1.00 57.12 88 HIS A N 1
ATOM 728 C CA . HIS A 1 88 ? 20.404 -17.656 -7.213 1.00 57.12 88 HIS A CA 1
ATOM 729 C C . HIS A 1 88 ? 20.958 -16.390 -6.523 1.00 57.12 88 HIS A C 1
ATOM 731 O O . HIS A 1 88 ? 21.917 -15.810 -7.031 1.00 57.12 88 HIS A O 1
ATOM 737 N N . ILE A 1 89 ? 20.407 -15.931 -5.392 1.00 60.06 89 ILE A N 1
ATOM 738 C CA . ILE A 1 89 ? 20.827 -14.659 -4.767 1.00 60.06 89 ILE A CA 1
ATOM 739 C C . ILE A 1 89 ? 21.761 -14.896 -3.572 1.00 60.06 89 ILE A C 1
ATOM 741 O O . ILE A 1 89 ? 21.384 -15.529 -2.589 1.00 60.06 89 ILE A O 1
ATOM 745 N N . ASN A 1 90 ? 22.965 -14.318 -3.628 1.00 58.84 90 ASN A N 1
ATOM 746 C CA . ASN A 1 90 ? 23.871 -14.223 -2.481 1.00 58.84 90 ASN A CA 1
ATOM 747 C C . ASN A 1 90 ? 23.446 -13.081 -1.542 1.00 58.84 90 ASN A C 1
ATOM 749 O O . ASN A 1 90 ? 23.063 -12.001 -1.994 1.00 58.84 90 ASN A O 1
ATOM 753 N N . PHE A 1 91 ? 23.577 -13.286 -0.228 1.00 57.00 91 PHE A N 1
ATOM 754 C CA . PHE A 1 91 ? 23.408 -12.235 0.782 1.00 57.00 91 PHE A CA 1
ATOM 755 C C . PHE A 1 91 ? 24.566 -11.215 0.692 1.00 57.00 91 PHE A C 1
ATOM 757 O O . PHE A 1 91 ? 25.542 -11.299 1.431 1.00 57.00 91 PHE A O 1
ATOM 764 N N . GLY A 1 92 ? 24.489 -10.261 -0.238 1.00 56.88 92 GLY A N 1
ATOM 765 C CA . GLY A 1 92 ? 25.489 -9.202 -0.447 1.00 56.88 92 GLY A CA 1
ATOM 766 C C . GLY A 1 92 ? 25.011 -8.177 -1.477 1.00 56.88 92 GLY A C 1
ATOM 767 O O . GLY A 1 92 ? 24.033 -8.440 -2.154 1.00 56.88 92 GLY A O 1
ATOM 768 N N . CYS A 1 93 ? 25.641 -7.002 -1.591 1.00 62.12 93 CYS A N 1
ATOM 769 C CA . CYS A 1 93 ? 25.149 -5.901 -2.440 1.00 62.12 93 CYS A CA 1
ATOM 770 C C . CYS A 1 93 ? 24.933 -6.338 -3.906 1.00 62.12 93 CYS A C 1
ATOM 772 O O . CYS A 1 93 ? 25.894 -6.493 -4.657 1.00 62.12 93 CYS A O 1
ATOM 774 N N . VAL A 1 94 ? 23.670 -6.543 -4.298 1.00 68.50 94 VAL A N 1
ATOM 775 C CA . VAL A 1 94 ? 23.270 -6.872 -5.674 1.00 68.50 94 VAL A CA 1
ATOM 776 C C . VAL A 1 94 ? 22.831 -5.578 -6.368 1.00 68.50 94 VAL A C 1
ATOM 778 O O . VAL A 1 94 ? 22.063 -4.820 -5.763 1.00 68.50 94 VAL A O 1
ATOM 781 N N . PRO A 1 95 ? 23.293 -5.299 -7.603 1.00 70.50 95 PRO A N 1
ATOM 782 C CA . PRO A 1 95 ? 22.843 -4.134 -8.359 1.00 70.50 95 PRO A CA 1
ATOM 783 C C . PRO A 1 95 ? 21.330 -4.172 -8.627 1.00 70.50 95 PRO A C 1
ATOM 785 O O . PRO A 1 95 ? 20.669 -5.200 -8.461 1.00 70.50 95 PRO A O 1
ATOM 788 N N . PHE A 1 96 ? 20.777 -3.029 -9.039 1.00 75.00 96 PHE A N 1
ATOM 789 C CA . PHE A 1 96 ? 19.390 -2.962 -9.493 1.00 75.00 96 PHE A CA 1
ATOM 790 C C . PHE A 1 96 ? 19.174 -3.867 -10.699 1.00 75.00 96 PHE A C 1
ATOM 792 O O . PHE A 1 96 ? 20.027 -3.966 -11.582 1.00 75.00 96 PHE A O 1
ATOM 799 N N . ASP A 1 97 ? 18.017 -4.511 -10.710 1.00 76.19 97 ASP A N 1
ATOM 800 C CA . ASP A 1 97 ? 17.637 -5.434 -11.753 1.00 76.19 97 ASP A CA 1
ATOM 801 C C . ASP A 1 97 ? 16.818 -4.731 -12.827 1.00 76.19 97 ASP A C 1
ATOM 803 O O . ASP A 1 97 ? 15.769 -4.152 -12.537 1.00 76.19 97 ASP A O 1
ATOM 807 N N . TYR A 1 98 ? 17.283 -4.847 -14.066 1.00 80.50 98 TYR A N 1
ATOM 808 C CA . TYR A 1 98 ? 16.585 -4.409 -15.274 1.00 80.50 98 TYR A CA 1
ATOM 809 C C . TYR A 1 98 ? 16.399 -5.573 -16.262 1.00 80.50 98 TYR A C 1
ATOM 811 O O . TYR A 1 98 ? 16.099 -5.350 -17.435 1.00 80.50 98 TYR A O 1
ATOM 819 N N . GLY A 1 99 ? 16.597 -6.817 -15.806 1.00 81.19 99 GLY A N 1
ATOM 820 C CA . GLY A 1 99 ? 16.482 -8.012 -16.631 1.00 81.19 99 GLY A CA 1
ATOM 821 C C . GLY A 1 99 ? 15.058 -8.250 -17.135 1.00 81.19 99 GLY A C 1
ATOM 822 O O . GLY A 1 99 ? 14.064 -7.923 -16.482 1.00 81.19 99 GLY A O 1
ATOM 823 N N . THR A 1 100 ? 14.945 -8.844 -18.317 1.00 84.19 100 THR A N 1
ATOM 824 C CA . THR A 1 100 ? 13.664 -9.283 -18.896 1.00 84.19 100 THR A CA 1
ATOM 825 C C . THR A 1 100 ? 13.435 -10.783 -18.735 1.00 84.19 100 THR A C 1
ATOM 827 O O . THR A 1 100 ? 12.467 -11.326 -19.268 1.00 84.19 100 THR A O 1
ATOM 830 N N . ASP A 1 101 ? 14.308 -11.470 -17.997 1.00 86.94 101 ASP A N 1
ATOM 831 C CA . ASP A 1 101 ? 14.142 -12.883 -17.695 1.00 86.94 101 ASP A CA 1
ATOM 832 C C . ASP A 1 101 ? 12.895 -13.127 -16.817 1.00 86.94 101 ASP A C 1
ATOM 834 O O . ASP A 1 101 ? 12.420 -12.226 -16.113 1.00 86.94 101 ASP A O 1
ATOM 838 N N . PRO A 1 102 ? 12.337 -14.352 -16.829 1.00 86.56 102 PRO A N 1
ATOM 839 C CA . PRO A 1 102 ? 11.095 -14.645 -16.116 1.00 86.56 102 PRO A CA 1
ATOM 840 C C . PRO A 1 102 ? 11.157 -14.392 -14.602 1.00 86.56 102 PRO A C 1
ATOM 842 O O . PRO A 1 102 ? 10.124 -14.124 -13.985 1.00 86.56 102 PRO A O 1
ATOM 845 N N . ILE A 1 103 ? 12.342 -14.482 -13.986 1.00 85.50 103 ILE A N 1
ATOM 846 C CA . ILE A 1 103 ? 12.522 -14.271 -12.545 1.00 85.50 103 ILE A CA 1
ATOM 847 C C . ILE A 1 103 ? 12.447 -12.774 -12.237 1.00 85.50 103 ILE A C 1
ATOM 849 O O . ILE A 1 103 ? 11.661 -12.376 -11.372 1.00 85.50 103 ILE A O 1
ATOM 853 N N . SER A 1 104 ? 13.190 -11.970 -12.992 1.00 85.31 104 SER A N 1
ATOM 854 C CA . SER A 1 104 ? 13.208 -10.507 -12.922 1.00 85.31 104 SER A CA 1
ATOM 855 C C . SER A 1 104 ? 11.828 -9.901 -13.182 1.00 85.31 104 SER A C 1
ATOM 857 O O . SER A 1 104 ? 11.312 -9.141 -12.363 1.00 85.31 104 SER A O 1
ATOM 859 N N . ILE A 1 105 ? 11.142 -10.334 -14.247 1.00 88.06 105 ILE A N 1
ATOM 860 C CA . ILE A 1 105 ? 9.783 -9.865 -14.568 1.00 88.06 105 ILE A CA 1
ATOM 861 C C . ILE A 1 105 ? 8.782 -10.231 -13.469 1.00 88.06 105 ILE A C 1
ATOM 863 O O . ILE A 1 105 ? 7.912 -9.424 -13.123 1.00 88.06 105 ILE A O 1
ATOM 867 N N . ARG A 1 106 ? 8.881 -11.433 -12.890 1.00 89.06 106 ARG A N 1
ATOM 868 C CA . ARG A 1 106 ? 8.026 -11.820 -11.761 1.00 89.06 106 ARG A CA 1
ATOM 869 C C . ARG A 1 106 ? 8.287 -10.929 -10.550 1.00 89.06 106 ARG A C 1
ATOM 871 O O . ARG A 1 106 ? 7.325 -10.487 -9.925 1.00 89.06 106 ARG A O 1
ATOM 878 N N . LEU A 1 107 ? 9.547 -10.616 -10.245 1.00 88.12 107 LEU A N 1
ATOM 879 C CA . LEU A 1 107 ? 9.875 -9.702 -9.155 1.00 88.12 107 LEU A CA 1
ATOM 880 C C . LEU A 1 107 ? 9.276 -8.307 -9.389 1.00 88.12 107 LEU A C 1
ATOM 882 O O . LEU A 1 107 ? 8.650 -7.752 -8.484 1.00 88.12 107 LEU A O 1
ATOM 886 N N . THR A 1 108 ? 9.388 -7.773 -10.604 1.00 89.44 108 THR A N 1
ATOM 887 C CA . THR A 1 108 ? 8.784 -6.488 -10.978 1.00 89.44 108 THR A CA 1
ATOM 888 C C . THR A 1 108 ? 7.263 -6.488 -10.768 1.00 89.44 108 THR A C 1
ATOM 890 O O . THR A 1 108 ? 6.723 -5.557 -10.164 1.00 89.44 108 THR A O 1
ATOM 893 N N . HIS A 1 109 ? 6.562 -7.561 -11.156 1.00 91.12 109 HIS A N 1
ATOM 894 C CA . HIS A 1 109 ? 5.125 -7.704 -10.881 1.00 91.12 109 HIS A CA 1
ATOM 895 C C . HIS A 1 109 ? 4.809 -7.714 -9.383 1.00 91.12 109 HIS A C 1
ATOM 897 O O . HIS A 1 109 ? 3.804 -7.149 -8.956 1.00 91.12 109 HIS A O 1
ATOM 903 N N . VAL A 1 110 ? 5.655 -8.338 -8.566 1.00 90.94 110 VAL A N 1
ATOM 904 C CA . VAL A 1 110 ? 5.459 -8.386 -7.113 1.00 90.94 110 VAL A CA 1
ATOM 905 C C . VAL A 1 110 ? 5.621 -7.005 -6.476 1.00 90.94 110 VAL A C 1
ATOM 907 O O . VAL A 1 110 ? 4.832 -6.638 -5.600 1.00 90.94 110 VAL A O 1
ATOM 910 N N . ILE A 1 111 ? 6.589 -6.209 -6.938 1.00 89.44 111 ILE A N 1
ATOM 911 C CA . ILE A 1 111 ? 6.749 -4.814 -6.499 1.00 89.44 111 ILE A CA 1
ATOM 912 C C . ILE A 1 111 ? 5.509 -3.994 -6.881 1.00 89.44 111 ILE A C 1
ATOM 914 O O . ILE A 1 111 ? 4.981 -3.254 -6.049 1.00 89.44 111 ILE A O 1
ATOM 918 N N . TYR A 1 112 ? 4.972 -4.194 -8.085 1.00 92.88 112 TYR A N 1
ATOM 919 C CA . TYR A 1 112 ? 3.731 -3.545 -8.506 1.00 92.88 112 TYR A CA 1
ATOM 920 C C . TYR A 1 112 ? 2.517 -3.940 -7.667 1.00 92.88 112 TYR A C 1
ATOM 922 O O . TYR A 1 112 ? 1.802 -3.073 -7.163 1.00 92.88 112 TYR A O 1
ATOM 930 N N . TRP A 1 113 ? 2.304 -5.234 -7.432 1.00 93.31 113 TRP A N 1
ATOM 931 C CA . TRP A 1 113 ? 1.216 -5.685 -6.565 1.00 93.31 113 TRP A CA 1
ATOM 932 C C . TRP A 1 113 ? 1.365 -5.169 -5.135 1.00 93.31 113 TRP A C 1
ATOM 934 O O . TRP A 1 113 ? 0.370 -4.819 -4.502 1.00 93.31 113 TRP A O 1
ATOM 944 N N . THR A 1 114 ? 2.595 -5.032 -4.644 1.00 90.12 114 THR A N 1
ATOM 945 C CA . THR A 1 114 ? 2.864 -4.379 -3.359 1.00 90.12 114 THR A CA 1
ATOM 946 C C . THR A 1 114 ? 2.420 -2.921 -3.368 1.00 90.12 114 THR A C 1
ATOM 948 O O . THR A 1 114 ? 1.784 -2.479 -2.415 1.00 90.12 114 THR A O 1
ATOM 951 N N . PHE A 1 115 ? 2.713 -2.169 -4.430 1.00 91.94 115 PHE A N 1
ATOM 952 C CA . PHE A 1 115 ? 2.230 -0.796 -4.576 1.00 91.94 115 PHE A CA 1
ATOM 953 C C . PHE A 1 115 ? 0.694 -0.718 -4.540 1.00 91.94 115 PHE A C 1
ATOM 955 O O . PHE A 1 115 ? 0.143 0.108 -3.808 1.00 91.94 115 PHE A O 1
ATOM 962 N N . ILE A 1 116 ? -0.003 -1.622 -5.233 1.00 94.56 116 ILE A N 1
ATOM 963 C CA . ILE A 1 116 ? -1.472 -1.695 -5.181 1.00 94.56 116 ILE A CA 1
ATOM 964 C C . ILE A 1 116 ? -1.969 -1.989 -3.758 1.00 94.56 116 ILE A C 1
ATOM 966 O O . ILE A 1 116 ? -2.876 -1.312 -3.272 1.00 94.56 116 ILE A O 1
ATOM 970 N N . VAL A 1 117 ? -1.348 -2.935 -3.047 1.00 91.81 117 VAL A N 1
ATOM 971 C CA . VAL A 1 117 ? -1.677 -3.216 -1.638 1.00 91.81 117 VAL A CA 1
ATOM 972 C C . VAL A 1 117 ? -1.451 -1.989 -0.759 1.00 91.81 117 VAL A C 1
ATOM 974 O O . VAL A 1 117 ? -2.293 -1.694 0.082 1.00 91.81 117 VAL A O 1
ATOM 977 N N . LYS A 1 118 ? -0.382 -1.217 -0.983 1.00 89.19 118 LYS A N 1
ATOM 978 C CA . LYS A 1 118 ? -0.119 0.015 -0.223 1.00 89.19 118 LYS A CA 1
ATOM 979 C C . LYS A 1 118 ? -1.204 1.071 -0.428 1.00 89.19 118 LYS A C 1
ATOM 981 O O . LYS A 1 118 ? -1.599 1.720 0.538 1.00 89.19 118 LYS A O 1
ATOM 986 N N . ILE A 1 119 ? -1.752 1.192 -1.638 1.00 93.00 119 ILE A N 1
ATOM 987 C CA . ILE A 1 119 ? -2.928 2.042 -1.878 1.00 93.00 119 ILE A CA 1
ATOM 988 C C . ILE A 1 119 ? -4.137 1.529 -1.084 1.00 93.00 119 ILE A C 1
ATOM 990 O O . ILE A 1 119 ? -4.849 2.325 -0.472 1.00 93.00 119 ILE A O 1
ATOM 994 N N . ILE A 1 120 ? -4.365 0.213 -1.053 1.00 92.88 120 ILE A N 1
ATOM 995 C CA . ILE A 1 120 ? -5.467 -0.388 -0.284 1.00 92.88 120 ILE A CA 1
ATOM 996 C C . ILE A 1 120 ? -5.272 -0.172 1.228 1.00 92.88 120 ILE A C 1
ATOM 998 O O . ILE A 1 120 ? -6.251 0.113 1.923 1.00 92.88 120 ILE A O 1
ATOM 1002 N N . ASP A 1 121 ? -4.033 -0.210 1.730 1.00 88.94 121 ASP A N 1
ATOM 1003 C CA . ASP A 1 121 ? -3.693 0.062 3.136 1.00 88.94 121 ASP A CA 1
ATOM 1004 C C . ASP A 1 121 ? -4.129 1.478 3.570 1.00 88.94 121 ASP A C 1
ATOM 1006 O O . ASP A 1 121 ? -4.423 1.708 4.744 1.00 88.94 121 ASP A O 1
ATOM 1010 N N . LEU A 1 122 ? -4.248 2.443 2.645 1.00 89.88 122 LEU A N 1
ATOM 1011 C CA . LEU A 1 122 ? -4.785 3.778 2.957 1.00 89.88 122 LEU A CA 1
ATOM 1012 C C . LEU A 1 122 ? -6.234 3.719 3.476 1.00 89.88 122 LEU A C 1
ATOM 1014 O O . LEU A 1 122 ? -6.654 4.588 4.248 1.00 89.88 122 LEU A O 1
ATOM 1018 N N . SER A 1 123 ? -6.999 2.687 3.104 1.00 90.62 123 SER A N 1
ATOM 1019 C CA . SER A 1 123 ? -8.376 2.498 3.578 1.00 90.62 123 SER A CA 1
ATOM 1020 C C . SER A 1 123 ? -8.465 2.222 5.086 1.00 90.62 123 SER A C 1
ATOM 1022 O O . SER A 1 123 ? -9.495 2.519 5.696 1.00 90.62 123 SER A O 1
ATOM 1024 N N . GLU A 1 124 ? -7.394 1.742 5.729 1.00 87.62 124 GLU A N 1
ATOM 1025 C CA . GLU A 1 124 ? -7.371 1.491 7.179 1.00 87.62 124 GLU A CA 1
ATOM 1026 C C . GLU A 1 124 ? -7.614 2.767 7.976 1.00 87.62 124 GLU A C 1
ATOM 1028 O O . GLU A 1 124 ? -8.421 2.792 8.911 1.00 87.62 124 GLU A O 1
ATOM 1033 N N . THR A 1 125 ? -6.979 3.865 7.563 1.00 88.25 125 THR A N 1
ATOM 1034 C CA . THR A 1 125 ? -7.159 5.158 8.224 1.00 88.25 125 THR A CA 1
ATOM 1035 C C . THR A 1 125 ? -8.605 5.639 8.098 1.00 88.25 125 THR A C 1
ATOM 1037 O O . THR A 1 125 ? -9.141 6.222 9.040 1.00 88.25 125 THR A O 1
ATOM 1040 N N . ALA A 1 126 ? -9.284 5.329 6.987 1.00 90.12 126 ALA A N 1
ATOM 1041 C CA . ALA A 1 126 ? -10.703 5.637 6.835 1.00 90.12 126 ALA A CA 1
ATOM 1042 C C . ALA A 1 126 ? -11.581 4.828 7.801 1.00 90.12 126 ALA A C 1
ATOM 1044 O O . ALA A 1 126 ? -12.482 5.385 8.435 1.00 90.12 126 ALA A O 1
ATOM 1045 N N . VAL A 1 127 ? -11.276 3.542 7.997 1.00 89.56 127 VAL A N 1
ATOM 1046 C CA . VAL A 1 127 ? -11.953 2.702 8.999 1.00 89.56 127 VAL A CA 1
ATOM 1047 C C . VAL A 1 127 ? -11.766 3.263 10.410 1.00 89.56 127 VAL A C 1
ATOM 1049 O O . VAL A 1 127 ? -12.728 3.285 11.185 1.00 89.56 127 VAL A O 1
ATOM 1052 N N . PHE A 1 128 ? -10.570 3.748 10.760 1.00 87.56 128 PHE A N 1
ATOM 1053 C CA . PHE A 1 128 ? -10.322 4.361 12.072 1.00 87.56 128 PHE A CA 1
ATOM 1054 C C . PHE A 1 128 ? -11.176 5.611 12.301 1.00 87.56 128 PHE A C 1
ATOM 1056 O O . PHE A 1 128 ? -11.756 5.761 13.383 1.00 87.56 128 PHE A O 1
ATOM 1063 N N . ILE A 1 129 ? -11.338 6.449 11.274 1.00 91.00 129 ILE A N 1
ATOM 1064 C CA . ILE A 1 129 ? -12.200 7.640 11.323 1.00 91.00 129 ILE A CA 1
ATOM 1065 C C . ILE A 1 129 ? -13.663 7.242 11.525 1.00 91.00 129 ILE A C 1
ATOM 1067 O O . ILE A 1 129 ? -14.321 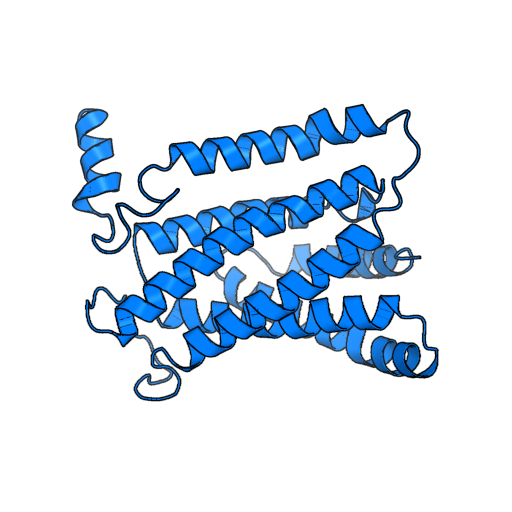7.740 12.441 1.00 91.00 129 ILE A O 1
ATOM 1071 N N . PHE A 1 130 ? -14.174 6.303 10.725 1.00 90.44 130 PHE A N 1
ATOM 1072 C CA . PHE A 1 130 ? -15.564 5.847 10.829 1.00 90.44 130 PHE A CA 1
ATOM 1073 C C . PHE A 1 130 ? -15.882 5.166 12.165 1.00 90.44 130 PHE A C 1
ATOM 1075 O O . PHE A 1 130 ? -17.021 5.201 12.634 1.00 90.44 130 PHE A O 1
ATOM 1082 N N . ARG A 1 131 ? -14.876 4.587 12.824 1.00 89.31 131 ARG A N 1
ATOM 1083 C CA . ARG A 1 131 ? -15.001 4.011 14.171 1.00 89.31 131 ARG A CA 1
ATOM 1084 C C . ARG A 1 131 ? -14.757 5.014 15.297 1.00 89.31 131 ARG A C 1
ATOM 1086 O O . ARG A 1 131 ? -14.823 4.620 16.459 1.00 89.31 131 ARG A O 1
ATOM 1093 N N . LYS A 1 132 ? -14.460 6.280 14.979 1.00 86.62 132 LYS A N 1
ATOM 1094 C CA . LYS A 1 132 ? -14.040 7.321 15.934 1.00 86.62 132 LYS A CA 1
ATOM 1095 C C . LYS A 1 132 ? -12.836 6.916 16.798 1.00 86.62 132 LYS A C 1
ATOM 1097 O O . LYS A 1 132 ? -12.684 7.385 17.923 1.00 86.62 132 LYS A O 1
ATOM 1102 N N . LYS A 1 133 ? -11.944 6.067 16.283 1.00 84.25 133 LYS A N 1
ATOM 1103 C CA . LYS A 1 133 ? -10.716 5.648 16.981 1.00 84.25 133 LYS A CA 1
ATOM 1104 C C . LYS A 1 133 ? -9.540 6.559 16.590 1.00 84.25 133 LYS A C 1
ATOM 1106 O O . LYS A 1 133 ? -8.474 6.094 16.204 1.00 84.25 133 LYS A O 1
ATOM 1111 N N . ASN A 1 134 ? -9.727 7.876 16.726 1.00 80.06 134 ASN A N 1
ATOM 1112 C CA . ASN A 1 134 ? -8.751 8.893 16.300 1.00 80.06 134 ASN A CA 1
ATOM 1113 C C . ASN A 1 134 ? -7.396 8.785 17.019 1.00 80.06 134 ASN A C 1
ATOM 1115 O O . ASN A 1 134 ? -6.379 9.155 16.447 1.00 80.06 134 ASN A O 1
ATOM 1119 N N . ASN A 1 135 ? -7.356 8.200 18.221 1.00 78.00 135 ASN A N 1
ATOM 1120 C CA . ASN A 1 135 ? -6.110 7.931 18.952 1.00 78.00 135 ASN A CA 1
ATOM 1121 C C . ASN A 1 135 ? -5.143 7.007 18.185 1.00 78.00 135 ASN A C 1
ATOM 1123 O O . ASN A 1 135 ? -3.956 6.976 18.493 1.00 78.00 135 ASN A O 1
ATOM 1127 N N . GLN A 1 136 ? -5.639 6.248 17.200 1.00 71.75 136 GLN A N 1
ATOM 1128 C CA . GLN A 1 136 ? -4.827 5.374 16.347 1.00 71.75 136 GLN A CA 1
ATOM 112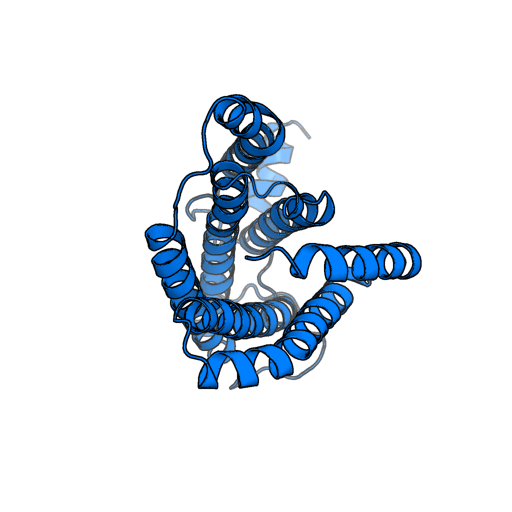9 C C . GLN A 1 136 ? -4.185 6.140 15.178 1.00 71.75 136 GLN A C 1
ATOM 1131 O O . GLN A 1 136 ? -3.156 5.722 14.652 1.00 71.75 136 GLN A O 1
ATOM 1136 N N . ILE A 1 137 ? -4.751 7.290 14.800 1.00 83.31 137 ILE A N 1
ATOM 1137 C CA . ILE A 1 137 ? -4.285 8.117 13.684 1.00 83.31 137 ILE A CA 1
ATOM 1138 C C . ILE A 1 137 ? -3.242 9.100 14.219 1.00 83.31 137 ILE A C 1
ATOM 1140 O O . ILE A 1 137 ? -3.501 1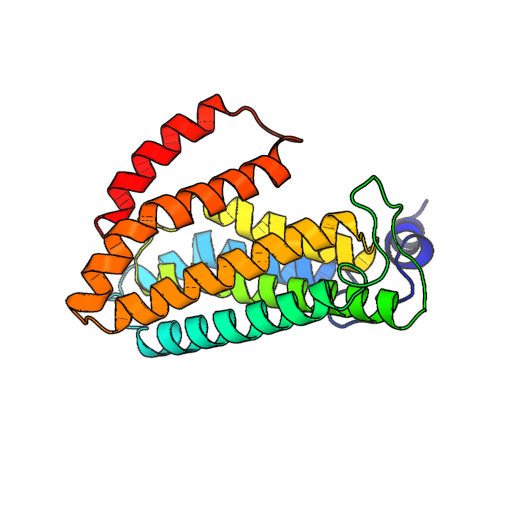0.282 14.436 1.00 83.31 137 ILE A O 1
ATOM 1144 N N . SER A 1 138 ? -2.042 8.588 14.480 1.00 83.75 138 SER A N 1
ATOM 1145 C CA . SER A 1 138 ? -0.903 9.433 14.847 1.00 83.75 138 SER A CA 1
ATOM 1146 C C . SER A 1 138 ? -0.271 10.082 13.609 1.00 83.75 138 SER A C 1
ATOM 1148 O O . SER A 1 138 ? -0.391 9.577 12.492 1.00 83.75 138 SER A O 1
ATOM 1150 N N . GLY A 1 139 ? 0.479 11.173 13.796 1.00 78.50 139 GLY A N 1
ATOM 1151 C CA . GLY A 1 139 ? 1.259 11.765 12.700 1.00 78.50 139 GLY A CA 1
ATOM 1152 C C . GLY A 1 139 ? 2.269 10.783 12.093 1.00 78.50 139 GLY A C 1
ATOM 1153 O O . GLY A 1 139 ? 2.508 10.814 10.891 1.00 78.50 139 GLY A O 1
ATOM 1154 N N . LEU A 1 140 ? 2.799 9.860 12.905 1.00 75.06 140 LEU A N 1
ATOM 1155 C CA . LEU A 1 140 ? 3.694 8.800 12.440 1.00 75.06 140 LEU A CA 1
ATOM 1156 C C . LEU A 1 140 ? 2.968 7.801 11.532 1.00 75.06 140 LEU A C 1
ATOM 1158 O O . LEU A 1 140 ? 3.501 7.440 10.489 1.00 75.06 140 LEU A O 1
ATOM 1162 N N . HIS A 1 141 ? 1.751 7.393 11.906 1.00 77.00 141 HIS A N 1
ATOM 1163 C CA . HIS A 1 141 ? 0.899 6.534 11.078 1.00 77.00 141 HIS A CA 1
ATOM 1164 C C . HIS A 1 141 ? 0.667 7.175 9.710 1.00 77.00 141 HIS A C 1
ATOM 1166 O O . HIS A 1 141 ? 0.955 6.574 8.680 1.00 77.00 141 HIS A O 1
ATOM 1172 N N . LEU A 1 142 ? 0.227 8.435 9.698 1.00 81.94 142 LEU A N 1
ATOM 1173 C CA . LEU A 1 142 ? -0.067 9.141 8.455 1.00 81.94 142 LEU A CA 1
ATOM 1174 C C . LEU A 1 142 ? 1.178 9.304 7.573 1.00 81.94 142 LEU A C 1
ATOM 1176 O O . LEU A 1 142 ? 1.136 9.009 6.380 1.00 81.94 142 LEU A O 1
ATOM 1180 N N . TYR A 1 143 ? 2.296 9.718 8.173 1.00 81.50 143 TYR A N 1
ATOM 1181 C CA . TYR A 1 143 ? 3.577 9.838 7.483 1.00 81.50 143 TYR A CA 1
ATOM 1182 C C . TYR A 1 143 ? 4.027 8.498 6.887 1.00 81.50 143 TYR A C 1
ATOM 1184 O O . TYR A 1 143 ? 4.409 8.447 5.719 1.00 81.50 143 TYR A O 1
ATOM 1192 N N . HIS A 1 144 ? 3.931 7.405 7.647 1.00 80.00 144 HIS A N 1
ATOM 1193 C CA . HIS A 1 144 ? 4.290 6.067 7.184 1.00 80.00 144 HIS A CA 1
ATOM 1194 C C . HIS A 1 144 ? 3.432 5.618 5.993 1.00 80.00 144 HIS A C 1
ATOM 1196 O O . HIS A 1 144 ? 3.976 5.181 4.982 1.00 80.00 144 HIS A O 1
ATOM 1202 N N . HIS A 1 145 ? 2.107 5.761 6.067 1.00 82.56 145 HIS A N 1
ATOM 1203 C CA . HIS A 1 145 ? 1.210 5.352 4.980 1.00 82.56 145 HIS A CA 1
ATOM 1204 C C . HIS A 1 145 ? 1.458 6.140 3.685 1.00 82.56 145 HIS A C 1
ATOM 1206 O O . HIS A 1 145 ? 1.514 5.547 2.609 1.00 82.56 145 HIS A O 1
ATOM 1212 N N . VAL A 1 146 ? 1.681 7.455 3.775 1.00 87.06 146 VAL A N 1
ATOM 1213 C CA . VAL A 1 146 ? 1.975 8.288 2.596 1.00 87.06 146 VAL A CA 1
ATOM 1214 C C . VAL A 1 146 ? 3.346 7.954 2.011 1.00 87.06 146 VAL A C 1
ATOM 1216 O O . VAL A 1 146 ? 3.465 7.700 0.813 1.00 87.06 146 VAL A O 1
ATOM 1219 N N . THR A 1 147 ? 4.388 7.925 2.845 1.00 83.62 147 THR A N 1
ATOM 1220 C CA . THR A 1 147 ? 5.760 7.688 2.373 1.00 83.62 147 THR A CA 1
ATOM 1221 C C . THR A 1 147 ? 5.939 6.290 1.804 1.00 83.62 147 THR A C 1
ATOM 1223 O O . THR A 1 147 ? 6.531 6.153 0.739 1.00 83.62 147 THR A O 1
ATOM 1226 N N . THR A 1 148 ? 5.391 5.250 2.437 1.00 84.00 148 THR A N 1
ATOM 1227 C CA . THR A 1 148 ? 5.496 3.880 1.909 1.00 84.00 148 THR A CA 1
ATOM 1228 C C . THR A 1 148 ? 4.775 3.703 0.574 1.00 84.00 148 THR A C 1
ATOM 1230 O O . THR A 1 148 ? 5.308 3.012 -0.292 1.00 84.00 148 THR A O 1
ATOM 1233 N N . CYS A 1 149 ? 3.630 4.364 0.355 1.00 88.19 149 CYS A N 1
ATOM 1234 C CA . CYS A 1 149 ? 2.973 4.395 -0.958 1.00 88.19 149 CYS A CA 1
ATOM 1235 C C . CYS A 1 149 ? 3.845 5.078 -2.019 1.00 88.19 149 CYS A C 1
ATOM 1237 O O . CYS A 1 149 ? 4.011 4.545 -3.116 1.00 88.19 149 CYS A O 1
ATOM 1239 N N . LEU A 1 150 ? 4.425 6.237 -1.688 1.00 87.88 150 LEU A N 1
ATOM 1240 C CA . LEU A 1 150 ? 5.319 6.974 -2.588 1.00 87.88 150 LEU A CA 1
ATOM 1241 C C . LEU A 1 150 ? 6.564 6.156 -2.944 1.00 87.88 150 LEU A C 1
ATOM 1243 O O . LEU A 1 150 ? 6.906 6.041 -4.118 1.00 87.88 150 LEU A O 1
ATOM 1247 N N . PHE A 1 151 ? 7.216 5.544 -1.955 1.00 84.31 151 PHE A N 1
ATOM 1248 C CA . PHE A 1 151 ? 8.389 4.701 -2.186 1.00 84.31 151 PHE A CA 1
ATOM 1249 C C . PHE A 1 151 ? 8.062 3.462 -3.021 1.00 84.31 151 PHE A C 1
ATOM 1251 O O . PHE A 1 151 ? 8.852 3.098 -3.894 1.00 84.31 151 PHE A O 1
ATOM 1258 N N . ALA A 1 152 ? 6.905 2.834 -2.798 1.00 87.31 152 ALA A N 1
ATOM 1259 C CA . ALA A 1 152 ? 6.469 1.704 -3.611 1.00 87.31 152 ALA A CA 1
ATOM 1260 C C . ALA A 1 152 ? 6.256 2.117 -5.078 1.00 87.31 152 ALA A C 1
ATOM 1262 O O . ALA A 1 152 ? 6.704 1.407 -5.976 1.00 87.31 152 ALA A O 1
ATOM 1263 N N . TRP A 1 153 ? 5.663 3.289 -5.327 1.00 91.44 153 TRP A N 1
ATOM 1264 C CA . TRP A 1 153 ? 5.500 3.822 -6.682 1.00 91.44 153 TRP A CA 1
ATOM 1265 C C . TRP A 1 153 ? 6.831 4.168 -7.351 1.00 91.44 153 TRP A C 1
ATOM 1267 O O . TRP A 1 153 ? 7.053 3.777 -8.492 1.00 91.44 153 TRP A O 1
ATOM 1277 N N . LEU A 1 154 ? 7.741 4.843 -6.637 1.00 87.62 154 LEU A N 1
ATOM 1278 C CA . LEU A 1 154 ? 9.079 5.159 -7.152 1.00 87.62 154 LEU A CA 1
ATOM 1279 C C . LEU A 1 154 ? 9.852 3.888 -7.515 1.00 87.62 154 LEU A C 1
ATOM 1281 O O . LEU A 1 154 ? 10.470 3.830 -8.572 1.00 87.62 154 LEU A O 1
ATOM 1285 N N . SER A 1 155 ? 9.757 2.855 -6.675 1.00 85.75 155 SER A N 1
ATOM 1286 C CA . SER A 1 155 ? 10.373 1.556 -6.958 1.00 85.75 155 SER A CA 1
ATOM 1287 C C . SER A 1 155 ? 9.771 0.935 -8.223 1.00 85.75 155 SER A C 1
ATOM 1289 O O . SER A 1 155 ? 10.504 0.539 -9.117 1.00 85.75 155 SER A O 1
ATOM 1291 N N . CYS A 1 156 ? 8.441 0.940 -8.371 1.00 88.50 156 CYS A N 1
ATOM 1292 C CA . CYS A 1 156 ? 7.802 0.458 -9.601 1.00 88.50 156 CYS A CA 1
ATOM 1293 C C . CYS A 1 156 ? 8.239 1.246 -10.840 1.00 88.50 156 CYS A C 1
ATOM 1295 O O . CYS A 1 156 ? 8.411 0.651 -11.897 1.00 88.50 156 CYS A O 1
ATOM 1297 N N . LYS A 1 157 ? 8.369 2.573 -10.727 1.00 88.62 157 LYS A N 1
ATOM 1298 C CA . LYS A 1 157 ? 8.620 3.467 -11.861 1.00 88.62 157 LYS A CA 1
ATOM 1299 C C . LYS A 1 157 ? 10.069 3.441 -12.341 1.00 88.62 157 LYS A C 1
ATOM 1301 O O . LYS A 1 157 ? 10.293 3.616 -13.533 1.00 88.62 157 LYS A O 1
ATOM 1306 N N . TYR A 1 158 ? 11.029 3.281 -11.432 1.00 83.50 158 TYR A N 1
ATOM 1307 C CA . TYR A 1 158 ? 12.438 3.540 -11.731 1.00 83.50 158 TYR A CA 1
ATOM 1308 C C . TYR A 1 158 ? 13.368 2.351 -11.501 1.00 83.50 158 TYR A C 1
ATOM 1310 O O . TYR A 1 158 ? 14.330 2.211 -12.248 1.00 83.50 158 TYR A O 1
ATOM 1318 N N . TRP A 1 159 ? 13.149 1.520 -10.476 1.00 79.00 159 TRP A N 1
ATOM 1319 C CA . TRP A 1 159 ? 14.096 0.447 -10.156 1.00 79.00 159 TRP A CA 1
ATOM 1320 C C . TRP A 1 159 ? 13.451 -0.747 -9.447 1.00 79.00 159 TRP A C 1
ATOM 1322 O O . TRP A 1 159 ? 12.864 -0.643 -8.368 1.00 79.00 159 TRP A O 1
ATOM 1332 N N . THR A 1 160 ? 13.694 -1.940 -9.985 1.00 78.75 160 THR A N 1
ATOM 1333 C CA . THR A 1 160 ? 13.462 -3.195 -9.262 1.00 78.75 160 THR A CA 1
ATOM 1334 C C . THR A 1 160 ? 14.740 -3.546 -8.496 1.00 78.75 160 THR A C 1
ATOM 1336 O O . THR A 1 160 ? 15.822 -3.637 -9.069 1.00 78.75 160 THR A O 1
ATOM 1339 N N . SER A 1 161 ? 14.650 -3.709 -7.173 1.00 77.44 161 SER A N 1
ATOM 1340 C CA . SER A 1 161 ? 15.805 -4.046 -6.329 1.00 77.44 161 SER A CA 1
ATOM 1341 C C . SER A 1 161 ? 15.611 -5.394 -5.654 1.00 77.44 161 SER A C 1
ATOM 1343 O O . SER A 1 161 ? 14.677 -5.560 -4.865 1.00 77.44 161 SER A O 1
ATOM 1345 N N . TYR A 1 162 ? 16.547 -6.321 -5.878 1.00 72.69 162 TYR A N 1
ATOM 1346 C CA . TYR A 1 162 ? 16.610 -7.563 -5.112 1.00 72.69 162 TYR A CA 1
ATOM 1347 C C . TYR A 1 162 ? 16.752 -7.264 -3.616 1.00 72.69 162 TYR A C 1
ATOM 1349 O O . TYR A 1 162 ? 15.956 -7.756 -2.827 1.00 72.69 162 TYR A O 1
ATOM 1357 N N . MET A 1 163 ? 17.641 -6.355 -3.209 1.00 71.50 163 MET A N 1
ATOM 1358 C CA . MET A 1 163 ? 17.775 -5.959 -1.799 1.00 71.50 163 MET A CA 1
ATOM 1359 C C . MET A 1 163 ? 16.498 -5.356 -1.210 1.00 71.50 163 MET A C 1
ATOM 1361 O O . MET A 1 163 ? 16.071 -5.752 -0.124 1.00 71.50 163 MET A O 1
ATOM 1365 N N . GLY A 1 164 ? 15.834 -4.464 -1.949 1.00 69.69 164 GLY A N 1
ATOM 1366 C CA . GLY A 1 164 ? 14.531 -3.928 -1.544 1.00 69.69 164 GLY A CA 1
ATOM 1367 C C . GLY A 1 164 ? 13.459 -5.017 -1.406 1.00 69.69 164 GLY A C 1
ATOM 1368 O O . GLY A 1 164 ? 12.618 -4.959 -0.505 1.00 69.69 164 GLY A O 1
ATOM 1369 N N . SER A 1 165 ? 13.525 -6.059 -2.238 1.00 74.12 165 SER A N 1
ATOM 1370 C CA . SER A 1 165 ? 12.603 -7.192 -2.168 1.00 74.12 165 SER A CA 1
ATOM 1371 C C . SER A 1 165 ? 12.773 -8.040 -0.902 1.00 74.12 165 SER A C 1
ATOM 1373 O O . SER A 1 165 ? 11.791 -8.614 -0.440 1.00 74.12 165 SER A O 1
ATOM 1375 N N . LEU A 1 166 ? 13.952 -8.059 -0.263 1.00 75.44 166 LEU A N 1
ATOM 1376 C CA . LEU A 1 166 ? 14.117 -8.709 1.046 1.00 75.44 166 LEU A CA 1
ATOM 1377 C C . LEU A 1 166 ? 13.326 -7.976 2.127 1.00 75.44 166 LEU A C 1
ATOM 1379 O O . LEU A 1 166 ? 12.613 -8.586 2.926 1.00 75.44 166 LEU A O 1
ATOM 1383 N N . THR A 1 167 ? 13.429 -6.646 2.142 1.00 73.62 167 THR A N 1
ATOM 1384 C CA . THR A 1 167 ? 12.659 -5.803 3.061 1.00 73.62 167 THR A CA 1
ATOM 1385 C C . THR A 1 167 ? 11.162 -5.994 2.839 1.00 73.62 167 THR A C 1
ATOM 1387 O O . THR A 1 167 ? 10.398 -6.029 3.808 1.00 73.62 167 THR A O 1
ATOM 1390 N N . LEU A 1 168 ? 10.746 -6.171 1.583 1.00 77.81 168 LEU A N 1
ATOM 1391 C CA . LEU A 1 168 ? 9.376 -6.513 1.223 1.00 77.81 168 LEU A CA 1
ATOM 1392 C C . LEU A 1 168 ? 8.967 -7.913 1.710 1.00 77.81 168 LEU A C 1
ATOM 1394 O O . LEU A 1 168 ? 7.905 -8.059 2.307 1.00 77.81 168 LEU A O 1
ATOM 1398 N N . LEU A 1 169 ? 9.809 -8.931 1.526 1.00 80.19 169 LEU A N 1
ATOM 1399 C CA . LEU A 1 169 ? 9.555 -10.294 1.999 1.00 80.19 169 LEU A CA 1
ATOM 1400 C C . LEU A 1 169 ? 9.305 -10.307 3.513 1.00 80.19 169 LEU A C 1
ATOM 1402 O O . LEU A 1 169 ? 8.294 -10.831 3.985 1.00 80.19 169 LEU A O 1
ATOM 1406 N N . ILE A 1 170 ? 10.194 -9.655 4.268 1.00 75.50 170 ILE A N 1
ATOM 1407 C CA . ILE A 1 170 ? 10.070 -9.517 5.723 1.00 75.50 170 ILE A CA 1
ATOM 1408 C C . ILE A 1 170 ? 8.818 -8.702 6.068 1.00 75.50 170 ILE A C 1
ATOM 1410 O O . ILE A 1 170 ? 8.073 -9.078 6.973 1.00 75.50 170 ILE A O 1
ATOM 1414 N N . ASN A 1 171 ? 8.540 -7.611 5.343 1.00 79.81 171 ASN A N 1
ATOM 1415 C CA . ASN A 1 171 ? 7.322 -6.825 5.530 1.00 79.81 171 ASN A CA 1
ATOM 1416 C C . ASN A 1 171 ? 6.076 -7.700 5.432 1.00 79.81 171 ASN A C 1
ATOM 1418 O O . ASN A 1 171 ? 5.268 -7.697 6.365 1.00 79.81 171 ASN A 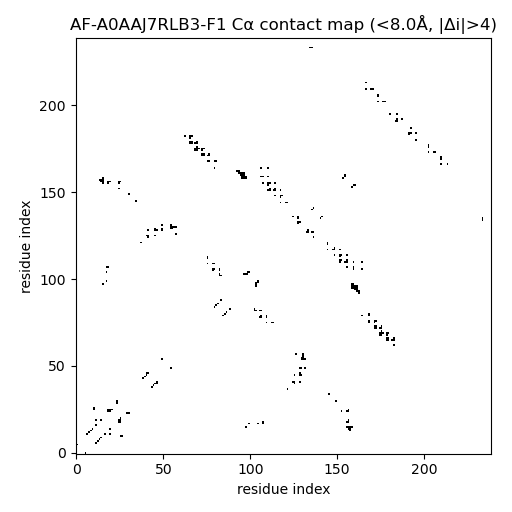O 1
ATOM 1422 N N . CYS A 1 172 ? 5.896 -8.363 4.298 1.00 81.88 172 CYS A N 1
ATOM 1423 C CA . CYS A 1 172 ? 4.696 -9.124 4.016 1.00 81.88 172 CYS A CA 1
ATOM 1424 C C . CYS A 1 172 ? 4.571 -10.294 4.995 1.00 81.88 172 CYS A C 1
ATOM 1426 O O . CYS A 1 172 ? 3.487 -10.506 5.530 1.00 81.88 172 CYS A O 1
ATOM 1428 N N . GLY A 1 173 ? 5.675 -10.959 5.356 1.00 80.75 173 GLY A N 1
ATOM 1429 C CA . GLY A 1 173 ? 5.677 -11.997 6.392 1.00 80.75 173 GLY A CA 1
ATOM 1430 C C . GLY A 1 173 ? 5.180 -11.488 7.750 1.00 80.75 173 GLY A C 1
ATOM 1431 O O . GLY A 1 173 ? 4.306 -12.096 8.370 1.00 80.75 173 GLY A O 1
ATOM 1432 N N . VAL A 1 174 ? 5.653 -10.318 8.187 1.00 76.75 174 VAL A N 1
ATOM 1433 C CA . VAL A 1 174 ? 5.169 -9.681 9.424 1.00 76.75 174 VAL A CA 1
ATOM 1434 C C . VAL A 1 174 ? 3.696 -9.289 9.316 1.00 76.75 174 VAL A C 1
ATOM 1436 O O . VAL A 1 174 ? 2.957 -9.452 10.286 1.00 76.75 174 VAL A O 1
ATOM 1439 N N . HIS A 1 175 ? 3.243 -8.808 8.155 1.00 78.69 175 HIS A N 1
ATOM 1440 C CA . HIS A 1 175 ? 1.831 -8.484 7.938 1.00 78.69 175 HIS A CA 1
ATOM 1441 C C . HIS A 1 175 ? 0.951 -9.736 7.994 1.00 78.69 175 HIS A C 1
ATOM 1443 O O . HIS A 1 175 ? -0.088 -9.696 8.649 1.00 78.69 175 HIS A O 1
ATOM 1449 N N . VAL A 1 176 ? 1.378 -10.868 7.424 1.00 83.06 176 VAL A N 1
ATOM 1450 C CA . VAL A 1 176 ? 0.666 -12.151 7.570 1.00 83.06 176 VAL A CA 1
ATOM 1451 C C . VAL A 1 176 ? 0.486 -12.498 9.048 1.00 83.06 176 VAL A C 1
ATOM 1453 O O . VAL A 1 176 ? -0.635 -12.780 9.475 1.00 83.06 176 VAL A O 1
ATOM 1456 N N . ILE A 1 177 ? 1.551 -12.413 9.853 1.00 79.38 177 ILE A N 1
ATOM 1457 C CA . ILE A 1 177 ? 1.490 -12.698 11.296 1.00 79.38 177 ILE A CA 1
ATOM 1458 C C . ILE A 1 177 ? 0.551 -11.712 12.008 1.00 79.38 177 ILE A C 1
ATOM 1460 O O . ILE A 1 177 ? -0.318 -12.128 12.778 1.00 79.38 177 ILE A O 1
ATOM 1464 N N . MET A 1 178 ? 0.684 -10.413 11.731 1.00 76.44 178 MET A N 1
ATOM 1465 C CA . MET A 1 178 ? -0.106 -9.353 12.361 1.00 76.44 178 MET A CA 1
ATOM 1466 C C . MET A 1 178 ? -1.606 -9.475 12.048 1.00 76.44 178 MET A C 1
ATOM 1468 O O . MET A 1 178 ? -2.434 -9.433 12.959 1.00 76.44 178 MET A O 1
ATOM 1472 N N . TYR A 1 179 ? -1.990 -9.651 10.783 1.00 78.25 179 TYR A N 1
ATOM 1473 C CA . TYR A 1 179 ? -3.407 -9.766 10.426 1.00 78.25 179 TYR A CA 1
ATOM 1474 C C . TYR A 1 179 ? -4.000 -11.108 10.858 1.00 78.25 179 TYR A C 1
ATOM 1476 O O . TYR A 1 179 ? -5.162 -11.146 11.270 1.00 78.25 179 TYR A O 1
ATOM 1484 N N . THR A 1 180 ? -3.208 -12.187 10.871 1.00 78.62 180 THR A N 1
ATOM 1485 C CA . THR A 1 180 ? -3.631 -13.469 11.462 1.00 78.62 180 THR A CA 1
ATOM 1486 C C . THR A 1 180 ? -3.915 -13.302 12.953 1.00 78.62 180 THR A C 1
ATOM 1488 O O . THR A 1 180 ? -4.963 -13.732 13.437 1.00 78.62 180 THR A O 1
ATOM 1491 N N . TYR A 1 181 ? -3.051 -12.583 13.673 1.00 75.19 181 TYR A N 1
ATOM 1492 C CA . TYR A 1 181 ? -3.282 -12.198 15.065 1.00 75.19 181 TYR A CA 1
ATOM 1493 C C . TYR A 1 181 ? -4.587 -11.395 15.239 1.00 75.19 181 TYR A C 1
ATOM 1495 O O . TYR A 1 181 ? -5.377 -11.673 16.149 1.00 75.19 181 TYR A O 1
ATOM 1503 N N . TYR A 1 182 ? -4.870 -10.431 14.357 1.00 72.31 182 TYR A N 1
ATOM 1504 C CA . TYR A 1 182 ? -6.113 -9.652 14.417 1.00 72.31 182 TYR A CA 1
ATOM 1505 C C . TYR A 1 182 ? -7.358 -10.491 14.129 1.00 72.31 182 TYR A C 1
ATOM 1507 O O . TYR A 1 182 ? -8.368 -10.348 14.822 1.00 72.31 182 TYR A O 1
ATOM 1515 N N . LEU A 1 183 ? -7.289 -11.411 13.170 1.00 75.25 183 LEU A N 1
ATOM 1516 C CA . LEU A 1 183 ? -8.392 -12.320 12.882 1.00 75.25 183 LEU A CA 1
ATOM 1517 C C . LEU A 1 183 ? -8.663 -13.244 14.076 1.00 75.25 183 LEU A C 1
ATOM 1519 O O . LEU A 1 183 ? -9.808 -13.354 14.516 1.00 75.25 183 LEU A O 1
ATOM 1523 N N . LEU A 1 184 ? -7.618 -13.832 14.661 1.00 74.81 184 LEU A N 1
ATOM 1524 C CA . LEU A 1 184 ? -7.734 -14.715 15.822 1.00 74.81 184 LEU A CA 1
ATOM 1525 C C . LEU A 1 184 ? -8.241 -13.981 17.069 1.00 74.81 184 LEU A C 1
ATOM 1527 O O . LEU A 1 184 ? -9.122 -14.498 17.756 1.00 74.81 184 LEU A O 1
ATOM 1531 N N . SER A 1 185 ? -7.765 -12.762 17.337 1.00 69.56 185 SER A N 1
ATOM 1532 C CA . SER A 1 185 ? -8.238 -11.973 18.486 1.00 69.56 185 SER A CA 1
ATOM 1533 C C . SER A 1 185 ? -9.727 -11.619 18.380 1.00 69.56 185 SER A C 1
ATOM 1535 O O . SER A 1 185 ? -10.425 -11.611 19.395 1.00 69.56 185 SER A O 1
ATOM 1537 N N . SER A 1 186 ? -10.247 -11.443 17.159 1.00 68.38 186 SER A N 1
ATOM 1538 C CA . SER A 1 186 ? -11.672 -11.185 16.917 1.00 68.38 186 SER A CA 1
ATOM 1539 C C . SER A 1 186 ? -12.596 -12.383 17.199 1.00 68.38 186 SER A C 1
ATOM 1541 O O . SER A 1 186 ? -13.797 -12.187 17.372 1.00 68.38 186 SER A O 1
ATOM 1543 N N . THR A 1 187 ? -12.061 -13.610 17.293 1.00 68.81 187 THR A N 1
ATOM 1544 C CA . THR A 1 187 ? -12.857 -14.822 17.587 1.00 68.81 187 THR A CA 1
ATOM 1545 C C . THR A 1 187 ? -13.230 -14.976 19.063 1.00 68.81 187 THR A C 1
ATOM 1547 O O . THR A 1 187 ? -14.093 -15.788 19.386 1.00 68.81 187 THR A O 1
ATOM 1550 N N . GLY A 1 188 ? -12.596 -14.222 19.968 1.00 62.97 188 GLY A N 1
ATOM 1551 C CA . GLY A 1 188 ? -12.980 -14.165 21.383 1.00 62.97 188 GLY A CA 1
ATOM 1552 C C . GLY A 1 188 ? -12.726 -15.432 22.211 1.00 62.97 188 GLY A C 1
ATOM 1553 O O . GLY A 1 188 ? -13.107 -15.464 23.377 1.00 62.97 188 GLY A O 1
ATOM 1554 N N . LYS A 1 189 ? -12.086 -16.475 21.660 1.00 69.38 189 LYS A N 1
ATOM 1555 C CA . LYS A 1 189 ? -11.820 -17.719 22.402 1.00 69.38 189 LYS A CA 1
ATOM 1556 C C . LYS A 1 189 ? -10.792 -17.481 23.526 1.00 69.38 189 LYS A C 1
ATOM 1558 O O . LYS A 1 189 ? -9.668 -17.076 23.213 1.00 69.38 189 LYS A O 1
ATOM 1563 N N . PRO A 1 190 ? -11.109 -17.789 24.802 1.00 61.75 190 PRO A N 1
ATOM 1564 C CA . PRO A 1 190 ? -10.212 -17.542 25.939 1.00 61.75 190 PRO A CA 1
ATOM 1565 C C . PRO A 1 190 ? -8.843 -18.226 25.810 1.00 61.75 190 PRO A C 1
ATOM 1567 O O . PRO A 1 190 ? -7.817 -17.627 26.130 1.00 61.75 190 PRO A O 1
ATOM 1570 N N . SER A 1 191 ? -8.813 -19.446 25.261 1.00 64.50 191 SER A N 1
ATOM 1571 C CA . SER A 1 191 ? -7.581 -20.210 25.009 1.00 64.50 191 SER A CA 1
ATOM 1572 C C . SER A 1 191 ? -6.655 -19.533 23.995 1.00 64.50 191 SER A C 1
ATOM 1574 O O . SER A 1 191 ? -5.439 -19.524 24.167 1.00 64.50 191 SER A O 1
ATOM 1576 N N . ILE A 1 192 ? -7.225 -18.903 22.967 1.00 61.84 192 ILE A N 1
ATOM 1577 C CA . ILE A 1 192 ? -6.476 -18.186 21.931 1.00 61.84 192 ILE A CA 1
ATOM 1578 C C . ILE A 1 192 ? -6.002 -16.832 22.475 1.00 61.84 192 ILE A C 1
ATOM 1580 O O . ILE A 1 192 ? -4.851 -16.454 22.276 1.00 61.84 192 ILE A O 1
ATOM 1584 N N . GLN A 1 193 ? -6.840 -16.118 23.233 1.00 59.53 193 GLN A N 1
ATOM 1585 C CA . GLN A 1 193 ? -6.472 -14.825 23.824 1.00 59.53 193 GLN A CA 1
ATOM 1586 C C . GLN A 1 193 ? -5.277 -14.911 24.787 1.00 59.53 193 GLN A C 1
ATOM 1588 O O . GLN A 1 193 ? -4.482 -13.970 24.836 1.00 59.53 193 GLN A O 1
ATOM 1593 N N . GLY A 1 194 ? -5.122 -16.023 25.515 1.00 59.97 194 GLY A N 1
ATOM 1594 C CA . GLY A 1 194 ? -3.953 -16.273 26.366 1.00 59.97 194 GLY A CA 1
ATOM 1595 C C . GLY A 1 194 ? -2.643 -16.290 25.572 1.00 59.97 194 GLY A C 1
ATOM 1596 O O . GLY A 1 194 ? -1.729 -15.525 25.871 1.00 59.97 194 GLY A O 1
ATOM 1597 N N . VAL A 1 195 ? -2.590 -17.080 24.496 1.00 62.28 195 VAL A N 1
ATOM 1598 C CA . VAL A 1 195 ? -1.417 -17.185 23.606 1.00 62.28 195 VAL A CA 1
ATOM 1599 C C . VAL A 1 195 ? -1.139 -15.860 22.887 1.00 62.28 195 VAL A C 1
ATOM 1601 O O . VAL A 1 195 ? 0.003 -15.407 22.802 1.00 62.28 195 VAL A O 1
ATOM 1604 N N . LEU A 1 196 ? -2.191 -15.174 22.434 1.00 61.50 196 LEU A N 1
ATOM 1605 C CA . LEU A 1 196 ? -2.067 -13.882 21.759 1.00 61.50 196 LEU A CA 1
ATOM 1606 C C . LEU A 1 196 ? -1.473 -12.797 22.680 1.00 61.50 196 LEU A C 1
ATOM 1608 O O . LEU A 1 196 ? -0.684 -11.970 22.223 1.00 61.50 196 LEU A O 1
ATOM 1612 N N . LYS A 1 197 ? -1.790 -12.780 23.979 1.00 61.09 197 LYS A N 1
ATOM 1613 C CA . LYS A 1 197 ? -1.187 -11.807 24.911 1.00 61.09 197 LYS A CA 1
ATOM 1614 C C . LYS A 1 197 ? 0.330 -11.975 25.033 1.00 61.09 197 LYS A C 1
ATOM 1616 O O . LYS A 1 197 ? 1.029 -10.969 25.112 1.00 61.09 197 LYS A O 1
ATOM 1621 N N . VAL A 1 198 ? 0.821 -13.213 24.986 1.00 64.12 198 VAL A N 1
ATOM 1622 C CA . VAL A 1 198 ? 2.256 -13.531 25.061 1.00 64.12 198 VAL A CA 1
ATOM 1623 C C . VAL A 1 198 ? 2.983 -13.146 23.771 1.00 64.12 198 VAL A C 1
ATOM 1625 O O . VAL A 1 198 ? 4.076 -12.598 23.828 1.00 64.12 198 VAL A O 1
ATOM 1628 N N . ILE A 1 199 ? 2.364 -13.369 22.607 1.00 63.41 199 ILE A N 1
ATOM 1629 C CA . ILE A 1 199 ? 2.975 -13.100 21.291 1.00 63.41 199 ILE A CA 1
ATOM 1630 C C . ILE A 1 199 ? 2.977 -11.601 20.937 1.00 63.41 199 ILE A C 1
ATOM 1632 O O . ILE A 1 199 ? 3.863 -11.126 20.224 1.00 63.41 199 ILE A O 1
ATOM 1636 N N . LYS A 1 200 ? 2.008 -10.834 21.452 1.00 60.66 200 LYS A N 1
ATOM 1637 C CA . LYS A 1 200 ? 1.833 -9.397 21.180 1.00 60.66 200 LYS A CA 1
ATOM 1638 C C . LYS A 1 200 ? 3.130 -8.564 21.266 1.00 60.66 200 LYS A C 1
ATOM 1640 O O . LYS A 1 200 ? 3.412 -7.866 20.293 1.00 60.66 200 LYS A O 1
ATOM 1645 N N . PRO A 1 201 ? 3.934 -8.607 22.350 1.00 57.38 201 PRO A N 1
ATOM 1646 C CA . PRO A 1 201 ? 5.175 -7.832 22.434 1.00 57.38 201 PRO A CA 1
ATOM 1647 C C . PRO A 1 201 ? 6.201 -8.220 21.364 1.00 57.38 201 PRO A C 1
ATOM 1649 O O . PRO A 1 201 ? 6.883 -7.342 20.845 1.00 57.38 201 PRO A O 1
ATOM 1652 N N . TYR A 1 202 ? 6.272 -9.493 20.971 1.00 62.69 202 TYR A N 1
ATOM 1653 C CA . TYR A 1 202 ? 7.198 -9.954 19.936 1.00 62.69 202 TYR A CA 1
ATOM 1654 C C . TYR A 1 202 ? 6.812 -9.445 18.547 1.00 62.69 202 TYR A C 1
ATOM 1656 O O . TYR A 1 202 ? 7.687 -9.005 17.807 1.00 62.69 202 TYR A O 1
ATOM 1664 N N . ILE A 1 203 ? 5.516 -9.421 18.211 1.00 62.84 203 ILE A N 1
ATOM 1665 C CA . ILE A 1 203 ? 5.043 -8.823 16.950 1.00 62.84 203 ILE A CA 1
ATOM 1666 C C . ILE A 1 203 ? 5.438 -7.345 16.899 1.00 62.84 203 ILE A C 1
ATOM 1668 O O . ILE A 1 203 ? 5.996 -6.898 15.898 1.00 62.84 203 ILE A O 1
ATOM 1672 N N . THR A 1 204 ? 5.227 -6.609 17.994 1.00 59.56 204 THR A N 1
ATOM 1673 C CA . THR A 1 204 ? 5.630 -5.203 18.083 1.00 59.56 204 THR A CA 1
ATOM 1674 C C . THR A 1 204 ? 7.143 -5.053 17.930 1.00 59.56 204 THR A C 1
ATOM 1676 O O . THR A 1 204 ? 7.590 -4.220 17.155 1.00 59.56 204 THR A O 1
ATOM 1679 N N . ILE A 1 205 ? 7.956 -5.878 18.596 1.00 55.31 205 ILE A N 1
ATOM 1680 C CA . ILE A 1 205 ? 9.421 -5.830 18.462 1.00 55.31 205 ILE A CA 1
ATOM 1681 C C . ILE A 1 205 ? 9.843 -6.070 17.010 1.00 55.31 205 ILE A C 1
ATOM 1683 O O . ILE A 1 205 ? 10.642 -5.305 16.479 1.00 55.31 205 ILE A O 1
ATOM 1687 N N . VAL A 1 206 ? 9.269 -7.064 16.334 1.00 59.34 206 VAL A N 1
ATOM 1688 C CA . VAL A 1 206 ? 9.596 -7.366 14.933 1.00 59.34 206 VAL A CA 1
ATOM 1689 C C . VAL A 1 206 ? 9.172 -6.223 13.998 1.00 59.34 206 VAL A C 1
ATOM 1691 O O . VAL A 1 206 ? 9.933 -5.842 13.107 1.00 59.34 206 VAL A O 1
ATOM 1694 N N . GLN A 1 207 ? 8.005 -5.613 14.227 1.00 56.91 207 GLN A N 1
ATOM 1695 C CA . GLN A 1 207 ? 7.566 -4.419 13.494 1.00 56.91 207 GLN A CA 1
ATOM 1696 C C . GLN A 1 207 ? 8.517 -3.231 13.701 1.00 56.91 207 GLN A C 1
ATOM 1698 O O . GLN A 1 207 ? 8.833 -2.521 12.746 1.00 56.91 207 GLN A O 1
ATOM 1703 N N . MET A 1 208 ? 9.015 -3.042 14.923 1.00 51.19 208 MET A N 1
ATOM 1704 C CA . MET A 1 208 ? 9.919 -1.945 15.283 1.00 51.19 208 MET A CA 1
ATOM 1705 C C . MET A 1 208 ? 11.348 -2.174 14.768 1.00 51.19 208 MET A C 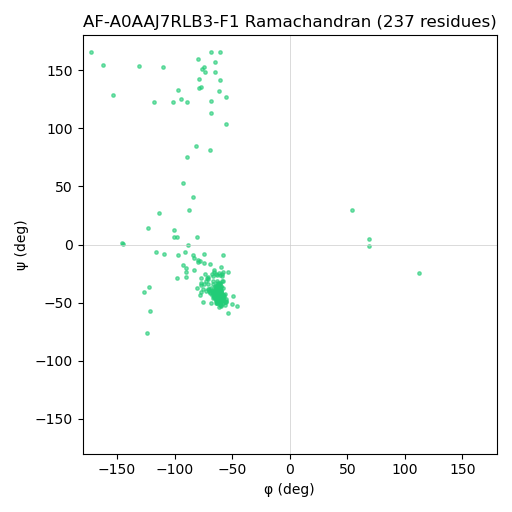1
ATOM 1707 O O . MET A 1 208 ? 11.990 -1.235 14.305 1.00 51.19 208 MET A O 1
ATOM 1711 N N . VAL A 1 209 ? 11.851 -3.411 14.794 1.00 52.34 209 VAL A N 1
ATOM 1712 C CA . VAL A 1 209 ? 13.158 -3.781 14.221 1.00 52.34 209 VAL A CA 1
ATOM 1713 C C . VAL A 1 209 ? 13.156 -3.568 12.710 1.00 52.34 209 VAL A C 1
ATOM 1715 O O . VAL A 1 209 ? 14.089 -2.971 12.180 1.00 52.34 209 VAL A O 1
ATOM 1718 N N . ARG A 1 210 ? 12.072 -3.958 12.030 1.00 51.38 210 ARG A N 1
ATOM 1719 C CA . ARG A 1 210 ? 11.875 -3.669 10.606 1.00 51.38 210 ARG A CA 1
ATOM 1720 C C . ARG A 1 210 ? 11.802 -2.167 10.317 1.00 51.38 210 ARG A C 1
ATOM 1722 O O . ARG A 1 210 ? 12.351 -1.711 9.318 1.00 51.38 210 ARG A O 1
ATOM 1729 N N . TYR A 1 211 ? 11.101 -1.405 11.158 1.00 49.19 211 TYR A N 1
ATOM 1730 C CA . TYR A 1 211 ? 11.037 0.047 11.010 1.00 49.19 211 TYR A CA 1
ATOM 1731 C C . TYR A 1 211 ? 12.444 0.652 11.102 1.00 49.19 211 TYR A C 1
ATOM 1733 O O . TYR A 1 211 ? 12.822 1.426 10.237 1.00 49.19 211 TYR A O 1
ATOM 1741 N N . ASN A 1 212 ? 13.264 0.226 12.066 1.00 35.00 212 ASN A N 1
ATOM 1742 C CA . ASN A 1 212 ? 14.639 0.708 12.196 1.00 35.00 212 ASN A CA 1
ATOM 1743 C C . ASN A 1 212 ? 15.532 0.306 11.013 1.00 35.00 212 ASN A C 1
ATOM 1745 O O . ASN A 1 212 ? 16.194 1.176 10.466 1.00 35.00 212 ASN A O 1
ATOM 1749 N N . SER A 1 213 ? 15.512 -0.945 10.543 1.00 44.81 213 SER A N 1
ATOM 1750 C CA . SER A 1 213 ? 16.385 -1.368 9.434 1.00 44.81 213 SER A CA 1
ATOM 1751 C C . SER A 1 213 ? 16.080 -0.689 8.090 1.00 44.81 213 SER A C 1
ATOM 1753 O O . SER A 1 213 ? 16.979 -0.571 7.263 1.00 44.81 213 SER A O 1
ATOM 1755 N N . GLY A 1 214 ? 14.853 -0.192 7.878 1.00 47.28 214 GLY A N 1
ATOM 1756 C CA . GLY A 1 214 ? 14.509 0.659 6.729 1.00 47.28 214 GLY A CA 1
ATOM 1757 C C . GLY A 1 214 ? 14.686 2.170 6.959 1.00 47.28 214 GLY A C 1
ATOM 1758 O O . GLY A 1 214 ? 14.780 2.921 5.993 1.00 47.28 214 GLY A O 1
ATOM 1759 N N . PHE A 1 215 ? 14.721 2.629 8.217 1.00 38.81 215 PHE A N 1
ATOM 1760 C CA . PHE A 1 215 ? 14.689 4.052 8.604 1.00 38.81 215 PHE A CA 1
ATOM 1761 C C . PHE A 1 215 ? 16.020 4.581 9.171 1.00 38.81 215 PHE A C 1
ATOM 1763 O O . PHE A 1 215 ? 16.177 5.794 9.326 1.00 38.81 215 PHE A O 1
ATOM 1770 N N . SER A 1 216 ? 17.009 3.711 9.429 1.00 32.25 216 SER A N 1
ATOM 1771 C CA . SER A 1 216 ? 18.372 4.080 9.861 1.00 32.25 216 SER A CA 1
ATOM 1772 C C . SER A 1 216 ? 19.113 5.011 8.895 1.00 32.25 216 SER A C 1
ATOM 1774 O O . SER A 1 216 ? 20.157 5.543 9.256 1.00 32.25 216 SER A O 1
ATOM 1776 N N . SER A 1 217 ? 18.578 5.261 7.701 1.00 41.44 217 SER A N 1
ATOM 1777 C CA . SER A 1 217 ? 19.116 6.259 6.780 1.00 41.44 217 SER A CA 1
ATOM 1778 C C . SER A 1 217 ? 18.651 7.702 7.061 1.00 41.44 217 SER A C 1
ATOM 1780 O O . SER A 1 217 ? 19.240 8.601 6.470 1.00 41.44 217 SER A O 1
ATOM 1782 N N . PHE A 1 218 ? 17.641 7.975 7.917 1.00 46.09 218 PHE A N 1
ATOM 1783 C CA . PHE A 1 218 ? 17.000 9.313 7.923 1.00 46.09 218 PHE A CA 1
ATOM 1784 C C . PHE A 1 218 ? 16.502 9.952 9.257 1.00 46.09 218 PHE A C 1
ATOM 1786 O O . PHE A 1 218 ? 16.022 11.083 9.185 1.00 46.09 218 PHE A O 1
ATOM 1793 N N . MET A 1 219 ? 16.613 9.376 10.475 1.00 35.44 219 MET A N 1
ATOM 1794 C CA . MET A 1 219 ? 16.295 10.140 11.725 1.00 35.44 219 MET A CA 1
ATOM 1795 C C . MET A 1 219 ? 16.844 9.546 13.052 1.00 35.44 219 MET A C 1
ATOM 1797 O O . MET A 1 219 ? 17.005 8.328 13.137 1.00 35.44 219 MET A O 1
ATOM 1801 N N . PRO A 1 220 ? 17.072 10.345 14.129 1.00 36.50 220 PRO A N 1
ATOM 1802 C CA . PRO A 1 220 ? 17.665 9.869 15.387 1.00 36.50 220 PRO A CA 1
ATOM 1803 C C . PRO A 1 220 ? 16.693 9.124 16.329 1.00 36.50 220 PRO A C 1
ATOM 1805 O O . PRO A 1 220 ? 15.607 9.592 16.667 1.00 36.50 220 PRO A O 1
ATOM 1808 N N . PHE A 1 221 ? 17.174 7.999 16.861 1.00 37.22 221 PHE A N 1
ATOM 1809 C CA . PHE A 1 221 ? 16.530 7.022 17.759 1.00 37.22 221 PHE A CA 1
ATOM 1810 C C . PHE A 1 221 ? 15.891 7.577 19.059 1.00 37.22 221 PHE A C 1
ATOM 1812 O O . PHE A 1 221 ? 14.984 6.965 19.629 1.00 37.22 221 PHE A O 1
ATOM 1819 N N . LYS A 1 222 ? 16.335 8.743 19.550 1.00 32.88 222 LYS A N 1
ATOM 1820 C CA . LYS A 1 222 ? 16.004 9.254 20.898 1.00 32.88 222 LYS A CA 1
ATOM 1821 C C . LYS A 1 222 ? 14.588 9.840 21.014 1.00 32.88 222 LYS A C 1
ATOM 1823 O O . LYS A 1 222 ? 13.941 9.672 22.048 1.00 32.88 222 LYS A O 1
ATOM 1828 N N . GLU A 1 223 ? 14.077 10.456 19.949 1.00 39.00 223 GLU A N 1
ATOM 1829 C CA . GLU A 1 223 ? 12.719 11.028 19.895 1.00 39.00 223 GLU A CA 1
ATOM 1830 C C . GLU A 1 223 ? 11.630 9.934 19.841 1.00 39.00 223 GLU A C 1
ATOM 1832 O O . GLU A 1 223 ? 10.509 10.107 20.325 1.00 39.00 223 GLU A O 1
ATOM 1837 N N . PHE A 1 224 ? 11.974 8.776 19.268 1.00 39.94 224 PHE A N 1
ATOM 1838 C CA . PHE A 1 224 ? 11.068 7.660 19.000 1.00 39.94 224 PHE A CA 1
ATOM 1839 C C . PHE A 1 224 ? 10.754 6.828 20.249 1.00 39.94 224 PHE A C 1
ATOM 1841 O O . PHE A 1 224 ? 9.588 6.521 20.515 1.00 39.94 224 PHE A O 1
ATOM 1848 N N . TYR A 1 225 ? 11.770 6.530 21.068 1.00 33.09 225 TYR A N 1
ATOM 1849 C CA . TY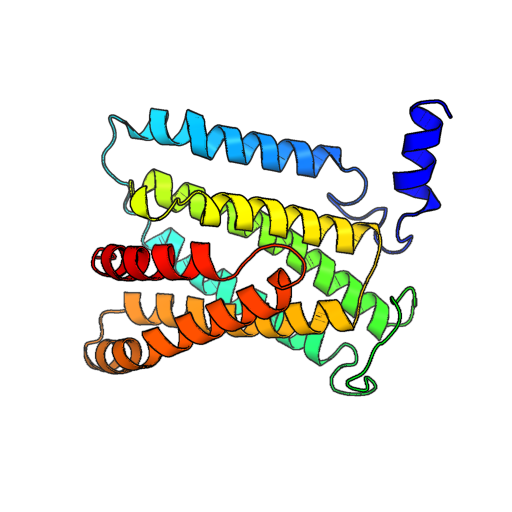R A 1 225 ? 11.600 5.744 22.296 1.00 33.09 225 TYR A CA 1
ATOM 1850 C C . TYR A 1 225 ? 10.621 6.413 23.274 1.00 33.09 225 TYR A C 1
ATOM 1852 O O . TYR A 1 225 ? 9.792 5.749 23.889 1.00 33.09 225 TYR A O 1
ATOM 1860 N N . ARG A 1 226 ? 10.629 7.751 23.337 1.00 33.28 226 ARG A N 1
ATOM 1861 C CA . ARG A 1 226 ? 9.710 8.536 24.175 1.00 33.28 226 ARG A CA 1
ATOM 1862 C C . ARG A 1 226 ? 8.244 8.441 23.711 1.00 33.28 226 ARG A C 1
ATOM 1864 O O . ARG A 1 226 ? 7.344 8.564 24.538 1.00 33.28 226 ARG A O 1
ATOM 1871 N N . ARG A 1 227 ? 7.978 8.192 22.419 1.00 39.41 227 ARG A N 1
ATOM 1872 C CA . ARG A 1 227 ? 6.616 8.030 21.859 1.00 39.41 227 ARG A CA 1
ATOM 1873 C C . ARG A 1 227 ? 6.110 6.583 21.887 1.00 39.41 227 ARG A C 1
ATOM 1875 O O . ARG A 1 227 ? 4.904 6.373 22.007 1.00 39.41 227 ARG A O 1
ATOM 1882 N N . ALA A 1 228 ? 7.000 5.592 21.838 1.00 37.53 228 ALA A N 1
ATOM 1883 C CA . ALA A 1 228 ? 6.640 4.174 21.939 1.00 37.53 228 ALA A CA 1
ATOM 1884 C C . ALA A 1 228 ? 6.008 3.821 23.302 1.00 37.53 228 ALA A C 1
ATOM 1886 O O . ALA A 1 228 ? 5.041 3.060 23.365 1.00 37.53 228 ALA A O 1
ATOM 1887 N N . THR A 1 229 ? 6.468 4.447 24.389 1.00 37.38 229 THR A N 1
ATOM 1888 C CA . THR A 1 229 ? 5.883 4.276 25.730 1.00 37.38 229 THR A CA 1
ATOM 1889 C C . THR A 1 229 ? 4.459 4.840 25.828 1.00 37.38 229 THR A C 1
ATOM 1891 O O . THR A 1 229 ? 3.624 4.272 26.527 1.00 37.38 229 THR A O 1
ATOM 1894 N N . TYR A 1 230 ? 4.139 5.895 25.067 1.00 32.44 230 TYR A N 1
ATOM 1895 C CA . TYR A 1 230 ? 2.782 6.453 24.966 1.00 32.44 230 TYR A CA 1
ATOM 1896 C C . TYR A 1 230 ? 1.817 5.527 24.196 1.00 32.44 230 TYR A C 1
ATOM 1898 O O . TYR A 1 230 ? 0.642 5.420 24.548 1.00 32.44 230 TYR A O 1
ATOM 1906 N N . LEU A 1 231 ? 2.306 4.801 23.184 1.00 35.16 231 LEU A N 1
ATOM 1907 C CA . LEU A 1 231 ? 1.511 3.842 22.399 1.00 35.16 231 LEU A CA 1
ATOM 1908 C C . LEU A 1 231 ? 1.143 2.572 23.185 1.00 35.16 231 LEU A C 1
ATOM 1910 O O . LEU A 1 231 ? 0.075 2.001 22.951 1.00 35.16 231 LEU A O 1
ATOM 1914 N N . ASN A 1 232 ? 1.957 2.171 24.168 1.00 31.23 232 ASN A N 1
ATOM 1915 C CA . ASN A 1 232 ? 1.606 1.088 25.096 1.00 31.23 232 ASN A CA 1
ATOM 1916 C C . ASN A 1 232 ? 0.340 1.400 25.917 1.00 31.23 232 ASN A C 1
ATOM 1918 O O . ASN A 1 232 ? -0.442 0.490 26.184 1.00 31.23 232 ASN A O 1
ATOM 1922 N N . GLY A 1 233 ? 0.090 2.673 26.250 1.00 29.59 233 GLY A N 1
ATOM 1923 C CA . GLY A 1 233 ? -1.145 3.112 26.913 1.00 29.59 233 GLY A CA 1
ATOM 1924 C C . GLY A 1 233 ? -2.365 3.148 25.983 1.00 29.59 233 GLY A C 1
ATOM 1925 O O . GLY A 1 233 ? -3.473 2.813 26.394 1.00 29.59 233 GLY A O 1
ATOM 1926 N N . ALA A 1 234 ? -2.179 3.477 24.700 1.00 30.30 234 ALA A N 1
ATOM 1927 C CA . ALA A 1 234 ? -3.268 3.514 23.715 1.00 30.30 234 ALA A CA 1
ATOM 1928 C C . ALA A 1 234 ? -3.750 2.109 23.290 1.00 30.30 234 ALA A C 1
ATOM 1930 O O . ALA A 1 234 ? -4.912 1.922 22.921 1.00 30.30 234 ALA A O 1
ATOM 1931 N N . LEU A 1 235 ? -2.878 1.100 23.391 1.00 33.97 235 LEU A N 1
ATOM 1932 C CA . LEU A 1 235 ? -3.174 -0.308 23.100 1.00 33.97 235 LEU A CA 1
ATOM 1933 C C . LEU A 1 235 ? -4.026 -1.015 24.172 1.00 33.97 235 LEU A C 1
ATOM 1935 O O . LEU A 1 235 ? -4.466 -2.142 23.922 1.00 33.97 235 LEU A O 1
ATOM 1939 N N . TYR A 1 236 ? -4.276 -0.374 25.322 1.00 29.59 236 TYR A N 1
ATOM 1940 C CA . TYR A 1 236 ? -5.234 -0.841 26.336 1.00 29.59 236 TYR A CA 1
ATOM 1941 C C . TYR A 1 236 ? -6.704 -0.628 25.922 1.00 29.59 236 TYR A C 1
ATOM 1943 O O . TYR A 1 236 ? -7.581 -1.286 26.469 1.00 29.59 236 TYR A O 1
ATOM 1951 N N . TYR A 1 237 ? -6.977 0.204 24.907 1.00 27.53 237 TYR A N 1
ATOM 1952 C CA . TYR A 1 237 ? -8.333 0.630 24.513 1.00 27.53 237 TYR A CA 1
ATOM 1953 C C . TYR A 1 237 ? -8.778 0.127 23.120 1.00 27.53 237 TYR A C 1
ATOM 1955 O O . TYR A 1 237 ? -9.604 0.743 22.430 1.00 27.53 237 TYR A O 1
ATOM 1963 N N . ILE A 1 238 ? -8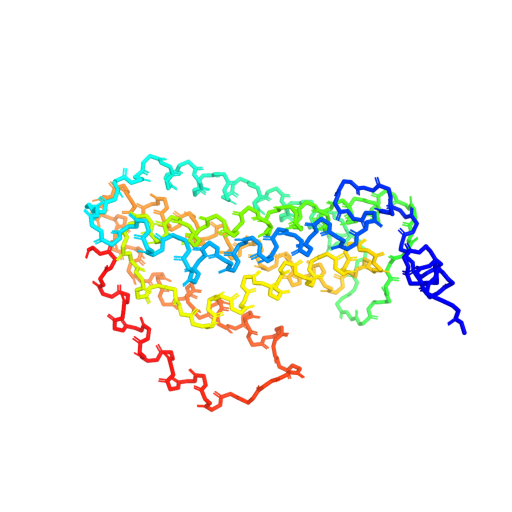.218 -1.014 22.685 1.00 30.66 238 ILE A N 1
ATOM 1964 C CA . ILE A 1 238 ? -8.728 -1.797 21.535 1.00 30.66 238 ILE A CA 1
ATOM 1965 C C . ILE A 1 238 ? -9.931 -2.684 21.938 1.00 30.66 238 ILE A C 1
ATOM 1967 O O . ILE A 1 238 ? -10.484 -3.405 21.109 1.00 30.66 238 ILE A O 1
ATOM 1971 N N . TYR A 1 239 ? -10.418 -2.528 23.169 1.00 30.16 239 TYR A N 1
ATOM 1972 C CA . TYR A 1 239 ? -11.816 -2.754 23.523 1.00 30.16 239 TYR A CA 1
ATOM 1973 C C . TYR A 1 239 ? -12.478 -1.380 23.685 1.00 30.16 239 TYR A C 1
ATOM 1975 O O . TYR A 1 239 ? -11.957 -0.578 24.488 1.00 30.16 239 TYR A O 1
#

Mean predicted aligned error: 10.14 Å